Protein AF-A0A2V9V0M5-F1 (afdb_monomer_lite)

Structure (mmCIF, N/CA/C/O backbone):
data_AF-A0A2V9V0M5-F1
#
_entry.id   AF-A0A2V9V0M5-F1
#
loop_
_atom_site.group_PDB
_atom_site.id
_atom_site.type_symbol
_atom_site.label_atom_id
_atom_site.label_alt_id
_atom_site.label_comp_id
_atom_site.label_asym_id
_atom_site.label_entity_id
_atom_site.label_seq_id
_atom_site.pdbx_PDB_ins_code
_atom_site.Cartn_x
_atom_site.Cartn_y
_atom_site.Cartn_z
_atom_site.occupancy
_atom_site.B_iso_or_equiv
_atom_site.auth_seq_id
_atom_site.auth_comp_id
_atom_site.auth_asym_id
_atom_site.auth_atom_id
_atom_site.pdbx_PDB_model_num
ATOM 1 N N . MET A 1 1 ? 7.008 10.303 2.268 1.00 36.75 1 MET A N 1
ATOM 2 C CA . MET A 1 1 ? 8.378 10.073 1.773 1.00 36.75 1 MET A CA 1
ATOM 3 C C . MET A 1 1 ? 8.331 8.785 0.971 1.00 36.75 1 MET A C 1
ATOM 5 O O . MET A 1 1 ? 8.003 7.762 1.556 1.00 36.75 1 MET A O 1
ATOM 9 N N . TYR A 1 2 ? 8.472 8.845 -0.353 1.00 45.31 2 TYR A N 1
ATOM 10 C CA . TYR A 1 2 ? 8.491 7.640 -1.191 1.00 45.31 2 TYR A CA 1
ATOM 11 C C . TYR A 1 2 ? 9.950 7.183 -1.322 1.00 45.31 2 TYR A C 1
ATOM 13 O O . TYR A 1 2 ? 10.796 8.045 -1.569 1.00 45.31 2 TYR A O 1
ATOM 21 N N . PRO A 1 3 ? 10.272 5.896 -1.103 1.00 45.19 3 PRO A N 1
ATOM 22 C CA . PRO A 1 3 ? 11.644 5.418 -1.212 1.00 45.19 3 PRO A CA 1
ATOM 23 C C . PRO A 1 3 ? 12.137 5.567 -2.655 1.00 45.19 3 PRO A C 1
ATOM 25 O O . PRO A 1 3 ? 11.357 5.457 -3.603 1.00 45.19 3 PRO A O 1
ATOM 28 N N . TYR A 1 4 ? 13.427 5.873 -2.781 1.00 46.72 4 TYR A N 1
ATOM 29 C CA . TYR A 1 4 ? 14.131 6.184 -4.020 1.00 46.72 4 TYR A CA 1
ATOM 30 C C . TYR A 1 4 ? 13.736 5.241 -5.162 1.00 46.72 4 TYR A C 1
ATOM 32 O O . TYR A 1 4 ? 13.925 4.028 -5.097 1.00 46.72 4 TYR A O 1
ATOM 40 N N . GLN A 1 5 ? 13.147 5.824 -6.205 1.00 57.78 5 GLN A N 1
ATOM 41 C CA . GLN A 1 5 ? 12.823 5.136 -7.447 1.00 57.78 5 GLN A CA 1
ATOM 42 C C . GLN A 1 5 ? 14.132 4.735 -8.131 1.00 57.78 5 GLN A C 1
ATOM 44 O O . GLN A 1 5 ? 15.097 5.499 -8.105 1.00 57.78 5 GLN A O 1
ATOM 49 N N . LEU A 1 6 ? 14.164 3.554 -8.747 1.00 54.62 6 LEU A N 1
ATOM 50 C CA . LEU A 1 6 ? 15.302 3.047 -9.517 1.00 54.62 6 LEU A CA 1
ATOM 51 C C . LEU A 1 6 ? 15.671 4.026 -10.650 1.00 54.62 6 LEU A C 1
ATOM 53 O O . LEU A 1 6 ? 15.180 3.894 -11.766 1.00 54.62 6 LEU A O 1
ATOM 57 N N . GLY A 1 7 ? 16.511 5.022 -10.364 1.00 50.09 7 GLY A N 1
ATOM 58 C CA . GLY A 1 7 ? 16.998 5.988 -11.349 1.00 50.09 7 GLY A CA 1
ATOM 59 C C . GLY A 1 7 ? 16.239 7.315 -11.471 1.00 50.09 7 GLY A C 1
ATOM 60 O O . GLY A 1 7 ? 16.655 8.146 -12.275 1.00 50.09 7 GLY A O 1
ATOM 61 N N . HIS A 1 8 ? 15.168 7.584 -10.709 1.00 50.09 8 HIS A N 1
ATOM 62 C CA . HIS A 1 8 ? 14.506 8.899 -10.799 1.00 50.09 8 HIS A CA 1
ATOM 63 C C . HIS A 1 8 ? 15.412 9.964 -10.162 1.00 50.09 8 HIS A C 1
ATOM 65 O O . HIS A 1 8 ? 15.595 9.979 -8.947 1.00 50.09 8 HIS A O 1
ATOM 71 N N . HIS A 1 9 ? 16.000 10.823 -11.001 1.00 57.50 9 HIS A N 1
ATOM 72 C CA . HIS A 1 9 ? 17.085 11.768 -10.672 1.00 57.50 9 HIS A CA 1
ATOM 73 C C . HIS A 1 9 ? 18.475 11.158 -10.425 1.00 57.50 9 HIS A C 1
ATOM 75 O O . HIS A 1 9 ? 19.350 11.858 -9.921 1.00 57.50 9 HIS A O 1
ATOM 81 N N . ASN A 1 10 ? 18.712 9.897 -10.800 1.00 71.12 10 ASN A N 1
ATOM 82 C CA . ASN A 1 10 ? 20.059 9.322 -10.797 1.00 71.12 10 ASN A CA 1
ATOM 83 C C . ASN A 1 10 ? 20.486 9.021 -12.239 1.00 71.12 10 ASN A C 1
ATOM 85 O O . ASN A 1 10 ? 20.172 7.962 -12.779 1.00 71.12 10 ASN A O 1
ATOM 89 N N . GLU A 1 11 ? 21.175 9.984 -12.853 1.00 73.94 11 GLU A N 1
ATOM 90 C CA . GLU A 1 11 ? 21.633 9.898 -14.244 1.00 73.94 11 GLU A CA 1
ATOM 91 C C . GLU A 1 11 ? 22.598 8.718 -14.451 1.00 73.94 11 GLU A C 1
ATOM 93 O O . GLU A 1 11 ? 22.479 8.003 -15.439 1.00 73.94 11 GLU A O 1
ATOM 98 N N . GLU A 1 12 ? 23.445 8.407 -13.466 1.00 73.12 12 GLU A N 1
ATOM 99 C CA . GLU A 1 12 ? 24.365 7.260 -13.498 1.00 73.12 12 GLU A CA 1
ATOM 100 C C . GLU A 1 12 ? 23.613 5.913 -13.533 1.00 73.12 12 GLU A C 1
ATOM 102 O O . GLU A 1 12 ? 23.970 4.990 -14.273 1.00 73.12 12 GLU A O 1
ATOM 107 N N . ALA A 1 13 ? 22.505 5.792 -12.794 1.00 77.31 13 ALA A N 1
ATOM 108 C CA . ALA A 1 13 ? 21.643 4.606 -12.841 1.00 77.31 13 ALA A CA 1
ATOM 109 C C . ALA A 1 13 ? 20.931 4.445 -14.200 1.00 77.31 13 ALA A C 1
ATOM 111 O O . ALA A 1 13 ? 20.653 3.322 -14.635 1.00 77.31 13 ALA A O 1
ATOM 112 N N . ILE A 1 14 ? 20.638 5.560 -14.877 1.00 82.56 14 ILE A N 1
ATOM 113 C CA . ILE A 1 14 ? 20.079 5.563 -16.233 1.00 82.56 14 ILE A CA 1
ATOM 114 C C . ILE A 1 14 ? 21.152 5.172 -17.254 1.00 82.56 14 ILE A C 1
ATOM 116 O O . ILE A 1 14 ? 20.897 4.305 -18.086 1.00 82.56 14 ILE A O 1
ATOM 120 N N . GLU A 1 15 ? 22.348 5.754 -17.180 1.00 78.69 15 GLU A N 1
ATOM 121 C CA . GLU A 1 15 ? 23.460 5.468 -18.096 1.00 78.69 15 GLU A CA 1
ATOM 122 C C . GLU A 1 15 ? 23.933 4.012 -18.005 1.00 78.69 15 GLU A C 1
ATOM 124 O O . GLU A 1 15 ? 24.165 3.365 -19.026 1.00 78.69 15 GLU A O 1
ATOM 129 N N . SER A 1 16 ? 23.991 3.459 -16.792 1.00 82.25 16 SER A N 1
ATOM 130 C CA . SER A 1 16 ? 24.365 2.058 -16.550 1.00 82.25 16 SER A CA 1
ATOM 131 C C . SER A 1 16 ? 23.279 1.043 -16.931 1.00 82.25 16 SER A C 1
ATOM 133 O O . SER A 1 16 ? 23.544 -0.160 -16.974 1.00 82.25 16 SER A O 1
ATOM 135 N N . GLY A 1 17 ? 22.047 1.487 -17.206 1.00 84.31 17 GLY A N 1
ATOM 136 C CA . GLY A 1 17 ? 20.928 0.588 -17.482 1.00 84.31 17 GLY A CA 1
ATOM 137 C C . GLY A 1 17 ? 20.493 -0.239 -16.267 1.00 84.31 17 GLY A C 1
ATOM 138 O O . GLY A 1 17 ? 19.973 -1.345 -16.442 1.00 84.31 17 GLY A O 1
ATOM 139 N N . ALA A 1 18 ? 20.673 0.286 -15.047 1.00 88.75 18 ALA A N 1
ATOM 140 C CA . ALA A 1 18 ? 20.406 -0.407 -13.781 1.00 88.75 18 ALA A CA 1
ATOM 141 C C . ALA A 1 18 ? 18.997 -1.019 -13.699 1.00 88.75 18 ALA A C 1
ATOM 143 O O . ALA A 1 18 ? 18.808 -2.073 -13.092 1.00 88.75 18 ALA A O 1
ATOM 144 N N . PHE A 1 19 ? 18.014 -0.417 -14.374 1.00 91.31 19 PHE A N 1
ATOM 145 C CA . PHE A 1 19 ? 16.670 -0.979 -14.518 1.00 91.31 19 PHE A CA 1
ATOM 146 C C . PHE A 1 19 ? 16.687 -2.466 -14.921 1.00 91.31 19 PHE A C 1
ATOM 148 O O . PHE A 1 19 ? 16.001 -3.286 -14.310 1.00 91.31 19 PHE A O 1
ATOM 155 N N . TRP A 1 20 ? 17.504 -2.837 -15.914 1.00 92.50 20 TRP A N 1
ATOM 156 C CA . TRP A 1 20 ? 17.571 -4.210 -16.418 1.00 92.50 20 TRP A CA 1
ATOM 157 C C . TRP A 1 20 ? 18.240 -5.177 -15.445 1.00 92.50 20 TRP A C 1
ATOM 159 O O . TRP A 1 20 ? 17.917 -6.364 -15.459 1.00 92.50 20 TRP A O 1
ATOM 169 N N . PHE A 1 21 ? 19.136 -4.691 -14.585 1.00 90.69 21 PHE A N 1
ATOM 170 C CA . PHE A 1 21 ? 19.701 -5.492 -13.502 1.00 90.69 21 PHE A CA 1
ATOM 171 C C . PHE A 1 21 ? 18.604 -5.906 -12.512 1.00 90.69 21 PHE A C 1
ATOM 173 O O . PHE A 1 21 ? 18.395 -7.098 -12.294 1.00 90.69 21 PHE A O 1
ATOM 180 N N . TYR A 1 22 ? 17.818 -4.950 -12.007 1.00 90.25 22 TYR A N 1
ATOM 181 C CA . TYR A 1 22 ? 16.704 -5.250 -11.099 1.00 90.25 22 TYR A CA 1
ATOM 182 C C . TYR A 1 22 ? 15.601 -6.066 -11.772 1.00 90.25 22 TYR A C 1
ATOM 184 O O . TYR A 1 22 ? 15.045 -6.978 -11.161 1.00 90.25 22 TYR A O 1
ATOM 192 N N . ARG A 1 23 ? 15.315 -5.806 -13.052 1.00 92.88 23 ARG A N 1
ATOM 193 C CA . ARG A 1 23 ? 14.353 -6.605 -13.815 1.00 92.88 23 ARG A CA 1
ATOM 194 C C . ARG A 1 23 ? 14.752 -8.082 -13.871 1.00 92.88 23 ARG A C 1
ATOM 196 O O . ARG A 1 23 ? 13.903 -8.939 -13.648 1.00 92.88 23 ARG A O 1
ATOM 203 N N . LYS A 1 24 ? 16.036 -8.388 -14.092 1.00 91.69 24 LYS A N 1
ATOM 204 C CA . LYS A 1 24 ? 16.559 -9.769 -14.070 1.00 91.69 24 LYS A CA 1
ATOM 205 C C . LYS A 1 24 ? 16.459 -10.429 -12.695 1.00 91.69 24 LYS A C 1
ATOM 207 O O . LYS A 1 24 ? 16.294 -11.640 -12.631 1.00 91.69 24 LYS A O 1
ATOM 212 N N . LEU A 1 25 ? 16.520 -9.646 -11.617 1.00 90.75 25 LEU A N 1
ATOM 213 C CA . LEU A 1 25 ? 16.282 -10.130 -10.254 1.00 90.75 25 LEU A CA 1
ATOM 214 C C . LEU A 1 25 ? 14.797 -10.389 -9.956 1.00 90.75 25 LEU A C 1
ATOM 216 O O . LEU A 1 25 ? 14.489 -10.859 -8.872 1.00 90.75 25 LEU A O 1
ATOM 220 N N . GLY A 1 26 ? 13.880 -10.097 -10.887 1.00 90.69 26 GLY A N 1
ATOM 221 C CA . GLY A 1 26 ? 12.444 -10.347 -10.736 1.00 90.69 26 GLY A CA 1
ATOM 222 C C . GLY A 1 26 ? 11.613 -9.110 -10.396 1.00 90.69 26 GLY A C 1
ATOM 223 O O . GLY A 1 26 ? 10.403 -9.225 -10.213 1.00 90.69 26 GLY A O 1
ATOM 224 N N . PHE A 1 27 ? 12.213 -7.915 -10.343 1.00 91.94 27 PHE A N 1
ATOM 225 C CA . PHE A 1 27 ? 11.438 -6.692 -10.142 1.00 91.94 27 PHE A CA 1
ATOM 226 C C . PHE A 1 27 ? 10.544 -6.401 -11.356 1.00 91.94 27 PHE A C 1
ATOM 228 O O . PHE A 1 27 ? 10.918 -6.631 -12.513 1.00 91.94 27 PHE A O 1
ATOM 235 N N . ARG A 1 28 ? 9.359 -5.838 -11.111 1.00 91.88 28 ARG A N 1
ATOM 236 C CA . ARG A 1 28 ? 8.419 -5.428 -12.165 1.00 91.88 28 ARG A CA 1
ATOM 237 C C . ARG A 1 28 ? 7.815 -4.048 -11.896 1.00 91.88 28 ARG A C 1
ATOM 239 O O . ARG A 1 28 ? 7.564 -3.717 -10.739 1.00 91.88 28 ARG A O 1
ATOM 246 N N . PRO A 1 29 ? 7.522 -3.240 -12.927 1.00 91.38 29 PRO A N 1
ATOM 247 C CA . PRO A 1 29 ? 6.698 -2.050 -12.747 1.00 91.38 29 PRO A CA 1
ATOM 248 C C . PRO A 1 29 ? 5.263 -2.430 -12.352 1.00 91.38 29 PRO A C 1
ATOM 250 O O . PRO A 1 29 ? 4.693 -3.350 -12.937 1.00 91.38 29 PRO A O 1
ATOM 253 N N . GLY A 1 30 ? 4.651 -1.688 -11.424 1.00 88.50 30 GLY A N 1
ATOM 254 C CA . GLY A 1 30 ? 3.215 -1.849 -11.114 1.00 88.50 30 GLY A CA 1
ATOM 255 C C . GLY A 1 30 ? 2.285 -1.111 -12.087 1.00 88.50 30 GLY A C 1
ATOM 256 O O . GLY A 1 30 ? 1.098 -1.403 -12.188 1.00 88.50 30 GLY A O 1
ATOM 257 N N . ARG A 1 31 ? 2.814 -0.140 -12.842 1.00 89.94 31 ARG A N 1
ATOM 258 C CA . ARG A 1 31 ? 2.048 0.634 -13.831 1.00 89.94 31 ARG A CA 1
ATOM 259 C C . ARG A 1 31 ? 1.872 -0.156 -15.141 1.00 89.94 31 ARG A C 1
ATOM 261 O O . ARG A 1 31 ? 2.883 -0.485 -15.765 1.00 89.94 31 ARG A O 1
ATOM 268 N N . PRO A 1 32 ? 0.636 -0.369 -15.647 1.00 90.44 32 PRO A N 1
ATOM 269 C CA . PRO A 1 32 ? 0.403 -1.155 -16.867 1.00 90.44 32 PRO A CA 1
ATOM 270 C C . PRO A 1 32 ? 1.018 -0.570 -18.146 1.00 90.44 32 PRO A C 1
ATOM 272 O O . PRO A 1 32 ? 1.290 -1.289 -19.106 1.00 90.44 32 PRO A O 1
ATOM 275 N N . ASP A 1 33 ? 1.197 0.750 -18.225 1.00 93.12 33 ASP A N 1
ATOM 276 C CA . ASP A 1 33 ? 1.861 1.386 -19.364 1.00 93.12 33 ASP A CA 1
ATOM 277 C C . ASP A 1 33 ? 3.379 1.165 -19.354 1.00 93.12 33 ASP A C 1
ATOM 279 O O . ASP A 1 33 ? 3.965 0.973 -20.419 1.00 93.12 33 ASP A O 1
ATOM 283 N N . LEU A 1 34 ? 3.992 1.127 -18.167 1.00 93.62 34 LEU A N 1
ATOM 284 C CA . LEU A 1 34 ? 5.409 0.811 -18.005 1.00 93.62 34 LEU A CA 1
ATOM 285 C C . LEU A 1 34 ? 5.672 -0.682 -18.194 1.00 93.62 34 LEU A C 1
ATOM 287 O O . LEU A 1 34 ? 6.636 -1.033 -18.862 1.00 93.62 34 LEU A O 1
ATOM 291 N N . LEU A 1 35 ? 4.793 -1.558 -17.700 1.00 93.25 35 LEU A N 1
ATOM 292 C CA . LEU A 1 35 ? 4.916 -3.003 -17.910 1.00 93.25 35 LEU A CA 1
ATOM 293 C C . LEU A 1 35 ? 4.921 -3.358 -19.406 1.00 93.25 35 LEU A C 1
ATOM 295 O O . LEU A 1 35 ? 5.841 -4.016 -19.880 1.00 93.25 35 LEU A O 1
ATOM 299 N N . ARG A 1 36 ? 3.983 -2.800 -20.185 1.00 95.56 36 ARG A N 1
ATOM 300 C CA . ARG A 1 36 ? 3.967 -2.957 -21.653 1.00 95.56 36 ARG A CA 1
ATOM 301 C C . ARG A 1 36 ? 5.224 -2.415 -22.334 1.00 95.56 36 ARG A C 1
ATOM 303 O O . ARG A 1 36 ? 5.603 -2.888 -23.403 1.00 95.56 36 ARG A O 1
ATOM 310 N N . LEU A 1 37 ? 5.844 -1.377 -21.770 1.00 96.12 37 LEU A N 1
ATOM 311 C CA . LEU A 1 37 ? 7.099 -0.833 -22.286 1.00 96.12 37 LEU A CA 1
ATOM 312 C C . LEU A 1 37 ? 8.268 -1.789 -22.019 1.00 96.12 37 LEU A C 1
ATOM 314 O O . LEU A 1 37 ? 9.074 -1.999 -22.922 1.00 96.12 37 LEU A O 1
ATOM 318 N N . VAL A 1 38 ? 8.318 -2.402 -20.831 1.00 95.69 38 VAL A N 1
ATOM 319 C CA . VAL A 1 38 ? 9.298 -3.444 -20.483 1.00 95.69 38 VAL A CA 1
ATOM 320 C C . VAL A 1 38 ? 9.188 -4.626 -21.434 1.00 95.69 38 VAL A C 1
ATOM 322 O O . VAL A 1 38 ? 10.180 -4.973 -22.061 1.00 95.69 38 VAL A O 1
ATOM 325 N N . GLU A 1 39 ? 7.990 -5.183 -21.617 1.00 96.06 39 GLU A N 1
ATOM 326 C CA . GLU A 1 39 ? 7.767 -6.353 -22.481 1.00 96.06 39 GLU A CA 1
ATOM 327 C C . GLU A 1 39 ? 8.233 -6.105 -23.925 1.00 96.06 39 GLU A C 1
ATOM 329 O O . GLU A 1 39 ? 8.842 -6.965 -24.561 1.00 96.06 39 GLU A O 1
ATOM 334 N N . ARG A 1 40 ? 7.995 -4.897 -24.455 1.00 96.50 40 ARG A N 1
ATOM 335 C CA . ARG A 1 40 ? 8.468 -4.510 -25.794 1.00 96.50 40 ARG A CA 1
ATOM 336 C C . ARG A 1 40 ? 9.986 -4.424 -25.874 1.00 96.50 40 ARG A C 1
ATOM 338 O O . ARG A 1 40 ? 10.555 -4.812 -26.892 1.00 96.50 40 ARG A O 1
ATOM 345 N N . GLU A 1 41 ? 10.638 -3.884 -24.850 1.00 96.88 41 GLU A N 1
ATOM 346 C CA . GLU A 1 41 ? 12.097 -3.837 -24.814 1.00 96.88 41 GLU A CA 1
ATOM 347 C C . GLU A 1 41 ? 12.700 -5.233 -24.623 1.00 96.88 41 GLU A C 1
ATOM 349 O O . GLU A 1 41 ? 13.666 -5.554 -25.307 1.00 96.88 41 GLU A O 1
ATOM 354 N N . GLU A 1 42 ? 12.098 -6.100 -23.804 1.00 96.38 42 GLU A N 1
ATOM 355 C CA . GLU A 1 42 ? 12.508 -7.504 -23.653 1.00 96.38 42 GLU A CA 1
ATOM 356 C C . GLU A 1 42 ? 12.461 -8.239 -24.999 1.00 96.38 42 GLU A C 1
ATOM 358 O O . GLU A 1 42 ? 13.416 -8.922 -25.364 1.00 96.38 42 GLU A O 1
ATOM 363 N N . GLN A 1 43 ? 11.410 -8.025 -25.798 1.00 96.94 43 GLN A N 1
ATOM 364 C CA . GLN A 1 43 ? 11.327 -8.573 -27.157 1.00 96.94 43 GLN A CA 1
ATOM 365 C C . GLN A 1 43 ? 12.438 -8.054 -28.080 1.00 96.94 43 GLN A C 1
ATOM 367 O O . GLN A 1 43 ? 12.928 -8.805 -28.922 1.00 96.94 43 GLN A O 1
ATOM 372 N N . ARG A 1 44 ? 12.847 -6.785 -27.952 1.00 96.44 44 ARG A N 1
ATOM 373 C CA . ARG A 1 44 ? 13.960 -6.225 -28.741 1.00 96.44 44 ARG A CA 1
ATOM 374 C C . ARG A 1 44 ? 15.296 -6.822 -28.319 1.00 96.44 44 ARG A C 1
ATOM 376 O O . ARG A 1 44 ? 16.054 -7.236 -29.187 1.00 96.44 44 ARG A O 1
ATOM 383 N N . ILE A 1 45 ? 15.539 -6.930 -27.014 1.00 94.44 45 ILE A N 1
ATOM 384 C CA . ILE A 1 45 ? 16.749 -7.542 -26.446 1.00 94.44 45 ILE A CA 1
ATOM 385 C C . ILE A 1 45 ? 16.854 -9.019 -26.853 1.00 94.44 45 ILE A C 1
ATOM 387 O O . ILE A 1 45 ? 17.934 -9.486 -27.198 1.00 94.44 45 ILE A O 1
ATOM 391 N N . ALA A 1 46 ? 15.734 -9.749 -26.855 1.00 95.00 46 ALA A N 1
ATOM 392 C CA . ALA A 1 46 ? 15.701 -11.151 -27.267 1.00 95.00 46 ALA A CA 1
ATOM 393 C C . ALA A 1 46 ? 15.991 -11.341 -28.767 1.00 95.00 46 ALA A C 1
ATOM 395 O O . ALA A 1 46 ? 16.574 -12.350 -29.154 1.00 95.00 46 ALA A O 1
ATOM 396 N N . ARG A 1 47 ? 15.585 -10.383 -29.613 1.00 96.31 47 ARG A N 1
ATOM 397 C CA . ARG A 1 47 ? 15.836 -10.411 -31.066 1.00 96.31 47 ARG A CA 1
ATOM 398 C C . ARG A 1 47 ? 17.246 -9.960 -31.436 1.00 96.31 47 ARG A C 1
ATOM 400 O O . ARG A 1 47 ? 17.809 -10.488 -32.388 1.00 96.31 47 ARG A O 1
ATOM 407 N N . ASP A 1 48 ? 17.794 -8.991 -30.711 1.00 95.62 48 ASP A N 1
ATOM 408 C CA . ASP A 1 48 ? 19.136 -8.457 -30.925 1.00 95.62 48 ASP A CA 1
ATOM 409 C C . ASP A 1 48 ? 19.879 -8.306 -29.584 1.00 95.62 48 ASP A C 1
ATOM 411 O O . ASP A 1 48 ? 19.658 -7.333 -28.857 1.00 95.62 48 ASP A O 1
ATOM 415 N N . PRO A 1 49 ? 20.822 -9.214 -29.265 1.00 90.50 49 PRO A N 1
ATOM 416 C CA . PRO A 1 49 ? 21.640 -9.122 -28.054 1.00 90.50 49 PRO A CA 1
ATOM 417 C C . PRO A 1 49 ? 22.494 -7.842 -27.951 1.00 90.50 49 PRO A C 1
ATOM 419 O O . PRO A 1 49 ? 22.945 -7.475 -26.857 1.00 90.50 49 PRO A O 1
ATOM 422 N N . LYS A 1 50 ? 22.746 -7.147 -29.072 1.00 93.19 50 LYS A N 1
ATOM 423 C CA . LYS A 1 50 ? 23.470 -5.867 -29.095 1.00 93.19 50 LYS A CA 1
ATOM 424 C C . LYS A 1 50 ? 22.559 -4.670 -28.829 1.00 93.19 50 LYS A C 1
ATOM 426 O O . LYS A 1 50 ? 23.084 -3.596 -28.530 1.00 93.19 50 LYS A O 1
ATOM 431 N N . HIS A 1 51 ? 21.234 -4.841 -28.864 1.00 93.62 51 HIS A N 1
ATOM 432 C CA . HIS A 1 51 ? 20.281 -3.772 -28.574 1.00 93.62 51 HIS A CA 1
ATOM 433 C C . HIS A 1 51 ? 20.552 -3.158 -27.197 1.00 93.62 51 HIS A C 1
ATOM 435 O O . HIS A 1 51 ? 20.872 -3.841 -26.216 1.00 93.62 51 HIS A O 1
ATOM 441 N N . ARG A 1 52 ? 20.420 -1.835 -27.122 1.00 93.06 52 ARG A N 1
ATOM 442 C CA . ARG A 1 52 ? 20.490 -1.070 -25.878 1.00 93.06 52 ARG A CA 1
ATOM 443 C C . ARG A 1 52 ? 19.252 -0.200 -25.772 1.00 93.06 52 ARG A C 1
ATOM 445 O O . ARG A 1 52 ? 18.946 0.584 -26.669 1.00 93.06 52 ARG A O 1
ATOM 452 N N . THR A 1 53 ? 18.540 -0.338 -24.659 1.00 94.19 53 THR A N 1
ATOM 453 C CA . THR A 1 53 ? 17.405 0.529 -24.346 1.00 94.19 53 THR A CA 1
ATOM 454 C C . THR A 1 53 ? 17.890 1.967 -24.215 1.00 94.19 53 THR A C 1
ATOM 456 O O . THR A 1 53 ? 18.845 2.249 -23.496 1.00 94.19 53 THR A O 1
ATOM 459 N N . SER A 1 54 ? 17.235 2.889 -24.917 1.00 93.62 54 SER A N 1
ATOM 460 C CA . SER A 1 54 ? 17.636 4.295 -24.918 1.00 93.62 54 SER A CA 1
ATOM 461 C C . SER A 1 54 ? 17.443 4.948 -23.547 1.00 93.62 54 SER A C 1
ATOM 463 O O . SER A 1 54 ? 16.482 4.643 -22.837 1.00 93.62 54 SER A O 1
ATOM 465 N N . ALA A 1 55 ? 18.284 5.935 -23.217 1.00 91.50 55 ALA A N 1
ATOM 466 C CA . ALA A 1 55 ? 18.174 6.704 -21.973 1.00 91.50 55 ALA A CA 1
ATOM 467 C C . ALA A 1 55 ? 16.771 7.307 -21.777 1.00 91.50 55 ALA A C 1
ATOM 469 O O . ALA A 1 55 ? 16.216 7.265 -20.684 1.00 91.50 55 ALA A O 1
ATOM 470 N N . ARG A 1 56 ? 16.129 7.787 -22.854 1.00 92.62 56 ARG A N 1
ATOM 471 C CA . ARG A 1 56 ? 14.735 8.267 -22.816 1.00 92.62 56 ARG A CA 1
ATOM 472 C C . ARG A 1 56 ? 13.762 7.197 -22.311 1.00 92.62 56 ARG A C 1
ATOM 474 O O . ARG A 1 56 ? 12.864 7.505 -21.533 1.00 92.62 56 ARG A O 1
ATOM 481 N N . THR A 1 57 ? 13.922 5.961 -22.770 1.00 93.38 57 THR A N 1
ATOM 482 C CA . THR A 1 57 ? 13.065 4.839 -22.369 1.00 93.38 57 THR A CA 1
ATOM 483 C C . THR A 1 57 ? 13.349 4.429 -20.928 1.00 93.38 57 THR A C 1
ATOM 485 O O . THR A 1 57 ? 12.408 4.224 -20.168 1.00 93.38 57 THR A O 1
ATOM 488 N N . LEU A 1 58 ? 14.621 4.390 -20.523 1.00 92.19 58 LEU A N 1
ATOM 489 C CA . LEU A 1 58 ? 15.019 4.094 -19.144 1.00 92.19 58 LEU A CA 1
ATOM 490 C C . LEU A 1 58 ? 14.489 5.140 -18.154 1.00 92.19 58 LEU A C 1
ATOM 492 O O . LEU A 1 58 ? 13.921 4.760 -17.134 1.00 92.19 58 LEU A O 1
ATOM 496 N N . ARG A 1 59 ? 14.568 6.439 -18.482 1.00 90.44 59 ARG A N 1
ATOM 497 C CA . ARG A 1 59 ? 13.974 7.507 -17.655 1.00 90.44 59 ARG A CA 1
ATOM 498 C C . ARG A 1 59 ? 12.471 7.311 -17.489 1.00 90.4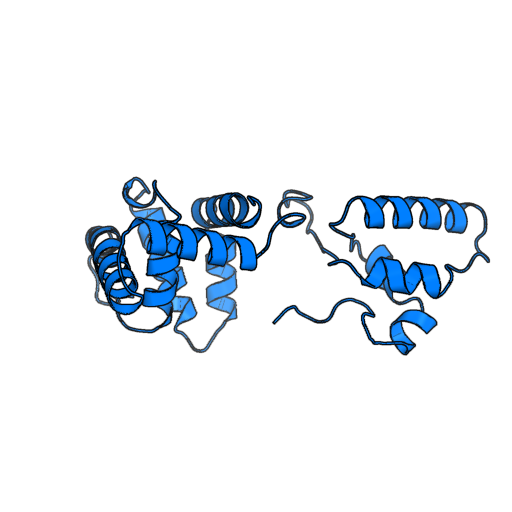4 59 ARG A C 1
ATOM 500 O O . ARG A 1 59 ? 11.971 7.407 -16.377 1.00 90.44 59 ARG A O 1
ATOM 507 N N . ARG A 1 60 ? 11.770 6.949 -18.568 1.00 91.38 60 ARG A N 1
ATOM 508 C CA . ARG A 1 60 ? 10.336 6.643 -18.507 1.00 91.38 60 ARG A CA 1
ATOM 509 C C . ARG A 1 60 ? 10.034 5.432 -17.619 1.00 91.38 60 ARG A C 1
ATOM 511 O O . ARG A 1 60 ? 9.070 5.454 -16.865 1.00 91.38 60 ARG A O 1
ATOM 518 N N . LEU A 1 61 ? 10.840 4.374 -17.695 1.00 91.00 61 LEU A N 1
ATOM 519 C CA . LEU A 1 61 ? 10.686 3.191 -16.841 1.00 91.00 61 LEU A CA 1
ATOM 520 C C . LEU A 1 61 ? 10.941 3.507 -15.357 1.00 91.00 61 LEU A C 1
ATOM 522 O O . LEU A 1 61 ? 10.275 2.932 -14.497 1.00 91.00 61 LEU A O 1
ATOM 526 N N . ALA A 1 62 ? 11.831 4.458 -15.067 1.00 88.00 62 ALA A N 1
ATOM 527 C CA . ALA A 1 62 ? 12.127 4.940 -13.719 1.00 88.00 62 ALA A CA 1
ATOM 528 C C . ALA A 1 62 ? 11.018 5.822 -13.100 1.00 88.00 62 ALA A C 1
ATOM 530 O O . ALA A 1 62 ? 11.045 6.078 -11.898 1.00 88.00 62 ALA A O 1
ATOM 531 N N . GLU A 1 63 ? 10.019 6.270 -13.875 1.00 87.00 63 GLU A N 1
ATOM 532 C CA . GLU A 1 63 ? 8.889 7.076 -13.370 1.00 87.00 63 GLU A CA 1
ATOM 533 C C . GLU A 1 63 ? 7.961 6.302 -12.420 1.00 87.00 63 GLU A C 1
ATOM 535 O O . GLU A 1 63 ? 7.210 6.904 -11.649 1.00 87.00 63 G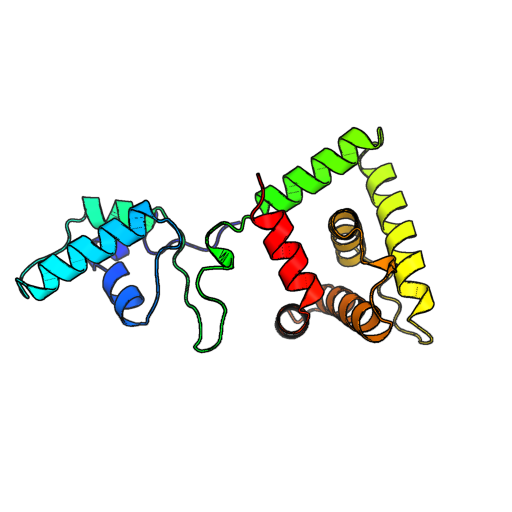LU A O 1
ATOM 540 N N . GLY A 1 64 ? 7.941 4.970 -12.503 1.00 82.81 64 GLY A N 1
ATOM 541 C CA . GLY A 1 64 ? 7.043 4.119 -11.724 1.00 82.81 64 GLY A CA 1
ATOM 542 C C . GLY A 1 64 ? 7.734 3.378 -10.586 1.00 82.81 64 GLY A C 1
ATOM 543 O O . GLY A 1 64 ? 8.943 3.171 -10.587 1.00 82.81 64 GLY A O 1
ATOM 544 N N . HIS A 1 65 ? 6.938 2.924 -9.619 1.00 83.69 65 HIS A N 1
ATOM 545 C CA . HIS A 1 65 ? 7.418 2.000 -8.597 1.00 83.69 65 HIS A CA 1
ATOM 546 C C . HIS A 1 65 ? 7.700 0.622 -9.203 1.00 83.69 65 HIS A C 1
ATOM 548 O O . HIS A 1 65 ? 6.902 0.104 -9.995 1.00 83.69 65 HIS A O 1
ATOM 554 N N . ALA A 1 66 ? 8.826 0.041 -8.794 1.00 86.81 66 ALA A N 1
ATOM 555 C CA . ALA A 1 66 ? 9.166 -1.345 -9.054 1.00 86.81 66 ALA A CA 1
ATOM 556 C C . ALA A 1 66 ? 8.838 -2.189 -7.818 1.00 86.81 66 ALA A C 1
ATOM 558 O O . ALA A 1 66 ? 9.159 -1.805 -6.694 1.00 86.81 66 ALA A O 1
ATOM 559 N N . PHE A 1 67 ? 8.210 -3.334 -8.044 1.00 88.81 67 PHE A N 1
ATOM 560 C CA . PHE A 1 67 ? 7.796 -4.279 -7.020 1.00 88.81 67 PHE A CA 1
ATOM 561 C C . PHE A 1 67 ? 8.616 -5.552 -7.153 1.00 88.81 67 PHE A C 1
ATOM 563 O O . PHE A 1 67 ? 8.846 -6.024 -8.268 1.00 88.81 67 PHE A O 1
ATOM 570 N N . TYR A 1 68 ? 9.037 -6.095 -6.017 1.00 88.38 68 TYR A N 1
ATOM 571 C CA . TYR A 1 68 ? 9.595 -7.434 -5.917 1.00 88.38 68 TYR A CA 1
ATOM 572 C C . TYR A 1 68 ? 8.629 -8.285 -5.104 1.00 88.38 68 TYR A C 1
ATOM 574 O O . TYR A 1 68 ? 8.329 -7.968 -3.953 1.00 88.38 68 TYR A O 1
ATOM 582 N N . GLU A 1 69 ? 8.106 -9.330 -5.732 1.00 85.94 69 GLU A N 1
ATOM 583 C CA . GLU A 1 69 ? 7.083 -10.199 -5.162 1.00 85.94 69 GLU A CA 1
ATOM 584 C C . GLU A 1 69 ? 7.665 -11.598 -5.003 1.00 85.94 69 GLU A C 1
ATOM 586 O O . GLU A 1 69 ? 8.091 -12.223 -5.973 1.00 85.94 69 GLU A O 1
ATOM 591 N N . LEU A 1 70 ? 7.713 -12.073 -3.758 1.00 81.81 70 LEU A N 1
ATOM 592 C CA . LEU A 1 70 ? 8.181 -13.418 -3.447 1.00 81.81 70 LEU A CA 1
ATOM 593 C C . LEU A 1 70 ? 7.192 -14.467 -3.969 1.00 81.81 70 LEU A C 1
ATOM 595 O O . LEU A 1 70 ? 5.977 -14.241 -4.009 1.00 81.81 70 LEU A O 1
ATOM 599 N N . SER A 1 71 ? 7.717 -15.639 -4.322 1.00 76.25 71 SER A N 1
ATOM 600 C CA . SER A 1 71 ? 6.914 -16.799 -4.709 1.00 76.25 71 SER A CA 1
ATOM 601 C C . SER A 1 71 ? 5.860 -17.116 -3.644 1.00 76.25 71 SER A C 1
ATOM 603 O O . SER A 1 71 ? 6.184 -17.237 -2.465 1.00 76.25 71 SER A O 1
ATOM 605 N N . GLY A 1 72 ? 4.600 -17.248 -4.064 1.00 76.25 72 GLY A N 1
ATOM 606 C CA . GLY A 1 72 ? 3.459 -17.481 -3.169 1.00 76.25 72 GLY A CA 1
ATOM 607 C C . GLY A 1 72 ? 2.743 -16.213 -2.693 1.00 76.25 72 GLY A C 1
ATOM 608 O O . GLY A 1 72 ? 1.710 -16.321 -2.040 1.00 76.25 72 GLY A O 1
ATOM 609 N N . SER A 1 73 ? 3.240 -15.020 -3.036 1.00 79.44 73 SER A N 1
ATOM 610 C CA . SER A 1 73 ? 2.508 -13.770 -2.809 1.00 79.44 73 SER A CA 1
ATOM 611 C C . SER A 1 73 ? 1.517 -13.471 -3.940 1.00 79.44 73 SER A C 1
ATOM 613 O O . SER A 1 73 ? 1.704 -13.879 -5.086 1.00 79.44 73 SER A O 1
ATOM 615 N N . GLU A 1 74 ? 0.438 -12.761 -3.612 1.00 82.31 74 GLU A N 1
ATOM 616 C CA . GLU A 1 74 ? -0.569 -12.320 -4.578 1.00 82.31 74 GLU A CA 1
ATOM 617 C C . GLU A 1 74 ? 0.018 -11.243 -5.506 1.00 82.31 74 GLU A C 1
ATOM 619 O O . GLU A 1 74 ? 0.135 -10.073 -5.129 1.00 82.31 74 GLU A O 1
ATOM 624 N N . THR A 1 75 ? 0.397 -11.649 -6.720 1.00 84.94 75 THR A N 1
ATOM 625 C CA . THR A 1 75 ? 0.963 -10.758 -7.739 1.00 84.94 75 THR A CA 1
ATOM 626 C C . THR A 1 75 ? 0.003 -9.619 -8.064 1.00 84.94 75 THR A C 1
ATOM 628 O O . THR A 1 75 ? -1.145 -9.842 -8.445 1.00 84.94 75 THR A O 1
ATOM 631 N N . GLY A 1 76 ? 0.483 -8.383 -7.971 1.00 87.69 76 GLY A N 1
ATOM 632 C CA . GLY A 1 76 ? -0.271 -7.198 -8.383 1.00 87.69 76 GLY A CA 1
ATOM 633 C C . GLY A 1 76 ? -1.099 -6.556 -7.277 1.00 87.69 76 GLY A C 1
ATOM 634 O O . GLY A 1 76 ? -1.636 -5.468 -7.490 1.00 87.69 76 GLY A O 1
ATOM 635 N N . ALA A 1 77 ? -1.170 -7.165 -6.086 1.00 87.50 77 ALA A N 1
ATOM 636 C CA . ALA A 1 77 ? -1.982 -6.664 -4.976 1.00 87.50 77 ALA A CA 1
ATOM 637 C C . ALA A 1 77 ? -1.665 -5.196 -4.627 1.00 87.50 77 ALA A C 1
ATOM 639 O O . ALA A 1 77 ? -2.562 -4.405 -4.341 1.00 87.50 77 ALA A O 1
ATOM 640 N N . TRP A 1 78 ? -0.389 -4.809 -4.715 1.00 88.25 78 TRP A N 1
ATOM 641 C CA . TRP A 1 78 ? 0.093 -3.475 -4.346 1.00 88.25 78 TRP A CA 1
ATOM 642 C C . TRP A 1 78 ? 0.208 -2.489 -5.518 1.00 88.25 78 TRP A C 1
ATOM 644 O O . TRP A 1 78 ? 0.531 -1.324 -5.291 1.00 88.25 78 TRP A O 1
ATOM 654 N N . ASP A 1 79 ? -0.106 -2.894 -6.752 1.00 89.81 79 ASP A N 1
ATOM 655 C CA . ASP A 1 79 ? 0.134 -2.082 -7.961 1.00 89.81 79 ASP A CA 1
ATOM 656 C C . ASP A 1 79 ? -0.611 -0.747 -7.956 1.00 89.81 79 ASP A C 1
ATOM 658 O O . ASP A 1 79 ? -0.147 0.251 -8.510 1.00 89.81 79 ASP A O 1
ATOM 662 N N . ARG A 1 80 ? -1.791 -0.739 -7.332 1.00 88.00 80 ARG A N 1
ATOM 663 C CA . ARG A 1 80 ? -2.673 0.430 -7.223 1.00 88.00 80 ARG A CA 1
ATOM 664 C C . ARG A 1 80 ? -2.684 1.036 -5.826 1.00 88.00 80 ARG A C 1
ATOM 666 O O . ARG A 1 80 ? -3.390 2.019 -5.600 1.00 88.00 80 ARG A O 1
ATOM 673 N N . PHE A 1 81 ? -1.931 0.461 -4.894 1.00 89.88 81 PHE A N 1
ATOM 674 C CA . PHE A 1 81 ? -1.932 0.911 -3.517 1.00 89.88 81 PHE A CA 1
ATOM 675 C C . PHE A 1 81 ? -1.227 2.262 -3.387 1.00 89.88 81 PHE A 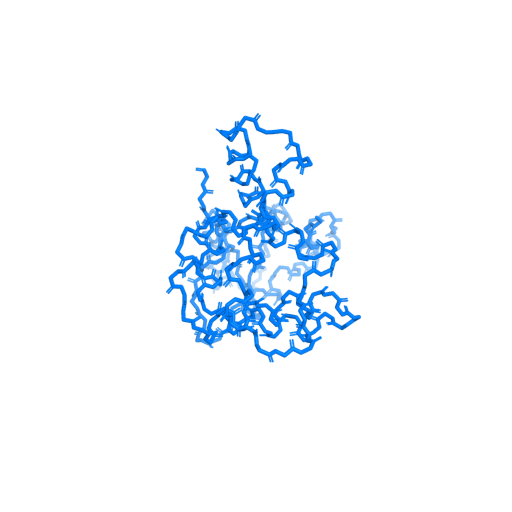C 1
ATOM 677 O O . PHE A 1 81 ? -0.113 2.465 -3.870 1.00 89.88 81 PHE A O 1
ATOM 684 N N . SER A 1 82 ? -1.852 3.186 -2.661 1.00 89.00 82 SER A N 1
ATOM 685 C CA . SER A 1 82 ? -1.221 4.436 -2.255 1.00 89.00 82 SER A CA 1
ATOM 686 C C . SER A 1 82 ? -1.589 4.794 -0.822 1.00 89.00 82 SER A C 1
ATOM 688 O O . SER A 1 82 ? -2.764 4.890 -0.462 1.00 89.00 82 SER A O 1
ATOM 690 N N . THR A 1 83 ? -0.579 5.107 -0.007 1.00 89.69 83 THR A N 1
ATOM 691 C CA . THR A 1 83 ? -0.779 5.649 1.349 1.00 89.69 83 THR A CA 1
ATOM 692 C C . THR A 1 83 ? -1.565 6.963 1.329 1.00 89.69 83 THR A C 1
ATOM 694 O O . THR A 1 83 ? -2.325 7.249 2.256 1.00 89.69 83 THR A O 1
ATOM 697 N N . ARG A 1 84 ? -1.461 7.736 0.238 1.00 90.88 84 ARG A N 1
ATOM 698 C CA . ARG A 1 84 ? -2.251 8.952 0.014 1.00 90.88 84 ARG A CA 1
ATOM 699 C C . ARG A 1 84 ? -3.749 8.660 -0.011 1.00 90.88 84 ARG A C 1
ATOM 701 O O . ARG A 1 84 ? -4.516 9.441 0.548 1.00 90.88 84 ARG A O 1
ATOM 708 N N . ASN A 1 85 ? -4.164 7.552 -0.625 1.00 93.88 85 ASN A N 1
ATOM 709 C CA . ASN A 1 85 ? -5.577 7.186 -0.714 1.00 93.88 85 ASN A CA 1
ATOM 710 C C . ASN A 1 85 ? -6.152 6.911 0.680 1.00 93.88 85 ASN A C 1
ATOM 712 O O . ASN A 1 85 ? -7.218 7.431 1.005 1.00 93.88 85 ASN A O 1
ATOM 716 N N . LEU A 1 86 ? -5.403 6.222 1.552 1.00 93.06 86 LEU A N 1
ATOM 717 C CA . LEU A 1 86 ? -5.795 6.034 2.955 1.00 93.06 86 LEU A CA 1
ATOM 718 C C . LEU A 1 86 ? -6.008 7.379 3.666 1.00 93.06 86 LEU A C 1
ATOM 720 O O . LEU A 1 86 ? -7.063 7.599 4.262 1.00 93.06 86 LEU A O 1
ATOM 724 N N . GLY A 1 87 ? -5.048 8.302 3.552 1.00 92.88 87 GLY A N 1
ATOM 725 C CA . GLY A 1 87 ? -5.151 9.638 4.149 1.00 92.88 87 GLY A CA 1
ATOM 726 C C . GLY A 1 87 ? -6.356 10.434 3.634 1.00 92.88 87 GLY A C 1
ATOM 727 O O . GLY A 1 87 ? -7.099 11.019 4.422 1.00 92.88 87 GLY A O 1
ATOM 728 N N . LEU A 1 88 ? -6.613 10.402 2.321 1.00 94.38 88 LEU A N 1
ATOM 729 C CA . LEU A 1 88 ? -7.790 11.037 1.719 1.00 94.38 88 LEU A CA 1
ATOM 730 C C . LEU A 1 88 ? -9.098 10.439 2.244 1.00 94.38 88 LEU A C 1
ATOM 732 O O . LEU A 1 88 ? -10.031 11.184 2.544 1.00 94.38 88 LEU A O 1
ATOM 736 N N . GLN A 1 89 ? -9.180 9.116 2.386 1.00 94.44 89 GLN A N 1
ATOM 737 C CA . GLN A 1 89 ? -10.374 8.464 2.918 1.00 94.44 89 GLN A CA 1
ATOM 738 C C . GLN A 1 89 ? -10.620 8.797 4.395 1.00 94.44 89 GLN A C 1
ATOM 740 O O . GLN A 1 89 ? -11.769 9.044 4.778 1.00 94.44 89 GLN A O 1
ATOM 745 N N . VAL A 1 90 ? -9.565 8.858 5.215 1.00 95.06 90 VAL A N 1
ATOM 746 C CA . VAL A 1 90 ? -9.667 9.307 6.615 1.00 95.06 90 VAL A CA 1
ATOM 747 C C . VAL A 1 90 ? -10.150 10.756 6.668 1.00 95.06 90 VAL A C 1
ATOM 749 O O . VAL A 1 90 ? -11.115 11.047 7.375 1.00 95.06 90 VAL A O 1
ATOM 752 N N . ASN A 1 91 ? -9.576 11.644 5.853 1.00 94.19 91 ASN A N 1
ATOM 753 C CA . ASN A 1 91 ? -9.996 13.046 5.775 1.00 94.19 91 ASN A CA 1
ATOM 754 C C . ASN A 1 91 ? -11.460 13.194 5.335 1.00 94.19 91 ASN A C 1
ATOM 756 O O . ASN A 1 91 ? -12.208 13.966 5.934 1.00 94.19 91 ASN A O 1
ATOM 760 N N . ARG A 1 92 ? -11.916 12.412 4.346 1.00 94.88 92 ARG A N 1
ATOM 761 C CA . ARG A 1 92 ? -13.332 12.375 3.935 1.00 94.88 92 ARG A CA 1
ATOM 762 C C . ARG A 1 92 ? -14.241 11.928 5.089 1.00 94.88 92 ARG A C 1
ATOM 764 O O . ARG A 1 92 ? -15.315 12.501 5.269 1.00 94.88 92 ARG A O 1
ATOM 771 N N . ARG A 1 93 ? -13.835 10.930 5.887 1.00 94.44 93 ARG A N 1
ATOM 772 C CA . ARG A 1 93 ? -14.583 10.505 7.088 1.00 94.44 93 ARG A CA 1
ATOM 773 C C . ARG A 1 93 ? -14.611 11.589 8.168 1.00 94.44 93 ARG A C 1
ATOM 775 O O . ARG A 1 93 ? -15.666 11.791 8.767 1.00 94.44 93 ARG A O 1
ATOM 782 N N . MET A 1 94 ? -13.500 12.290 8.390 1.00 95.62 94 MET A N 1
ATOM 783 C CA . MET A 1 94 ? -13.433 13.415 9.327 1.00 95.62 94 MET A CA 1
ATOM 784 C C . MET A 1 94 ? -14.392 14.532 8.911 1.00 95.62 94 MET A C 1
ATOM 786 O O . MET A 1 94 ? -15.257 14.902 9.705 1.00 95.62 94 MET A O 1
ATOM 790 N N . ALA A 1 95 ? -14.322 14.974 7.652 1.00 95.12 95 ALA A N 1
ATOM 791 C CA . ALA A 1 95 ? -15.184 16.024 7.109 1.00 95.12 95 ALA A CA 1
ATOM 792 C C . ALA A 1 95 ? -16.678 15.681 7.247 1.00 95.12 95 ALA A C 1
ATOM 794 O O . ALA A 1 95 ? -17.458 16.485 7.749 1.00 95.12 95 ALA A O 1
ATOM 795 N N . ARG A 1 96 ? -17.077 14.444 6.910 1.00 95.12 96 ARG A N 1
ATOM 796 C CA . ARG A 1 96 ? -18.465 13.964 7.083 1.00 95.12 96 ARG A CA 1
ATOM 797 C C . ARG A 1 96 ? -18.926 13.925 8.538 1.00 95.12 96 ARG A C 1
ATOM 799 O O . ARG A 1 96 ? -20.122 13.926 8.799 1.00 95.12 96 ARG A O 1
ATOM 806 N N . SER A 1 97 ? -17.998 13.834 9.486 1.00 94.19 97 SER A N 1
ATOM 807 C CA . SER A 1 97 ? -18.328 13.772 10.908 1.00 94.19 97 SER A CA 1
ATOM 808 C C . SER A 1 97 ? -18.599 15.142 11.538 1.00 94.19 97 SER A C 1
ATOM 810 O O . SER A 1 97 ? -19.012 15.167 12.703 1.00 94.19 97 SER A O 1
ATOM 812 N N . GLY A 1 98 ? -18.331 16.232 10.802 1.00 94.00 98 GLY A N 1
ATOM 813 C CA . GLY A 1 98 ? -18.476 17.621 11.250 1.00 94.00 98 GLY A CA 1
ATOM 814 C C . GLY A 1 98 ? -17.496 18.044 12.348 1.00 94.00 98 GLY A C 1
ATOM 815 O O . GLY A 1 98 ? -17.721 19.063 12.985 1.00 94.00 98 GLY A O 1
ATOM 816 N N . LYS A 1 99 ? -16.454 17.247 12.610 1.00 93.56 99 LYS A N 1
ATOM 817 C CA . LYS A 1 99 ? -15.509 17.454 13.717 1.00 93.56 99 LYS A CA 1
ATOM 818 C C . LYS A 1 99 ? -14.223 18.095 13.242 1.00 93.56 99 LYS A C 1
ATOM 820 O O . LYS A 1 99 ? -13.767 17.814 12.130 1.00 93.56 99 LYS A O 1
ATOM 825 N N . ASN A 1 100 ? -13.606 18.867 14.128 1.00 95.12 100 ASN A N 1
ATOM 826 C CA . ASN A 1 100 ? -12.214 19.265 13.952 1.00 95.12 100 ASN A CA 1
ATOM 827 C C . ASN A 1 100 ? -11.263 18.070 14.186 1.00 95.12 100 ASN A C 1
ATOM 829 O O . ASN A 1 100 ? -11.683 16.970 14.567 1.00 95.12 100 ASN A O 1
ATOM 833 N N . LEU A 1 101 ? -9.971 18.285 13.927 1.00 93.00 101 LEU A N 1
ATOM 834 C CA . LEU A 1 101 ? -8.954 17.237 14.013 1.00 93.00 101 LEU A CA 1
ATOM 835 C C . LEU A 1 101 ? -8.878 16.607 15.411 1.00 93.00 101 LEU A C 1
ATOM 837 O O . LEU A 1 101 ? -8.880 15.380 15.523 1.00 93.00 101 LEU A O 1
ATOM 841 N N . ASP A 1 102 ? -8.853 17.422 16.464 1.00 94.38 102 ASP A N 1
ATOM 842 C CA . ASP A 1 102 ? -8.683 16.944 17.838 1.00 94.38 102 ASP A CA 1
ATOM 843 C C . ASP A 1 102 ? -9.896 16.142 18.311 1.00 94.38 102 ASP A C 1
ATOM 845 O O . ASP A 1 102 ? -9.759 15.045 18.856 1.00 94.38 102 ASP A O 1
ATOM 849 N N . GLU A 1 103 ? -11.104 16.622 18.021 1.00 95.88 103 GLU A N 1
ATOM 850 C CA . GLU A 1 103 ? -12.349 15.907 18.302 1.00 95.88 103 GLU A CA 1
ATOM 851 C C . GLU A 1 103 ? -12.424 14.569 17.562 1.00 95.88 103 GLU A C 1
ATOM 853 O O . GLU A 1 103 ? -12.798 13.541 18.143 1.00 95.88 103 GLU A O 1
ATOM 858 N N . PHE A 1 104 ? -12.074 14.561 16.272 1.00 96.06 104 PHE A N 1
ATOM 859 C CA . PHE A 1 104 ? -12.085 13.349 15.461 1.00 96.06 104 PHE A CA 1
ATOM 860 C C . PHE A 1 104 ? -11.064 12.333 15.974 1.00 96.06 104 PHE A C 1
ATOM 862 O O . PHE A 1 104 ? -11.390 11.150 16.131 1.00 96.06 104 PHE A O 1
ATOM 869 N N . LYS A 1 105 ? -9.856 12.796 16.301 1.00 94.38 105 LYS A N 1
ATOM 870 C CA . LYS A 1 105 ? -8.773 11.989 16.863 1.00 94.38 105 LYS A CA 1
ATOM 871 C C . LYS A 1 105 ? -9.155 11.402 18.222 1.00 94.38 105 LYS A C 1
ATOM 873 O O . LYS A 1 105 ? -9.042 10.188 18.410 1.00 94.38 105 LYS A O 1
ATOM 878 N N . ASN A 1 106 ? -9.694 12.212 19.133 1.00 93.94 106 ASN A N 1
ATOM 879 C CA . ASN A 1 106 ? -10.128 11.775 20.463 1.00 93.94 106 ASN A CA 1
ATOM 880 C C . ASN A 1 106 ? -11.266 10.751 20.380 1.00 93.94 106 ASN A C 1
ATOM 882 O O . ASN A 1 106 ? -11.205 9.690 21.008 1.00 93.94 106 ASN A O 1
ATOM 886 N N . ARG A 1 107 ? -12.282 11.006 19.546 1.00 95.00 107 ARG A N 1
ATOM 887 C CA . ARG A 1 107 ? -13.398 10.069 19.343 1.00 95.00 107 ARG A CA 1
ATOM 888 C C . ARG A 1 107 ? -12.940 8.751 18.725 1.00 95.00 107 ARG A C 1
ATOM 890 O O . ARG A 1 107 ? -13.408 7.691 19.144 1.00 95.00 107 ARG A O 1
ATOM 897 N N . SER A 1 108 ? -12.044 8.809 17.743 1.00 95.12 108 SER A N 1
ATOM 898 C CA . SER A 1 108 ? -11.488 7.615 17.100 1.00 95.12 108 SER A CA 1
ATOM 899 C C . SER A 1 108 ? -10.674 6.791 18.096 1.00 95.12 108 SER A C 1
ATOM 901 O O . SER A 1 108 ? -10.863 5.579 18.182 1.00 95.12 108 SER A O 1
ATOM 903 N N . THR A 1 109 ? -9.862 7.456 18.923 1.00 93.75 109 THR A N 1
ATOM 904 C CA . THR A 1 109 ? -9.057 6.840 19.991 1.00 93.75 109 THR A CA 1
ATOM 905 C C . THR A 1 109 ? -9.942 6.128 21.013 1.00 93.75 109 THR A C 1
ATOM 907 O O . THR A 1 109 ? -9.754 4.941 21.271 1.00 93.75 109 THR A O 1
ATOM 910 N N . MET A 1 110 ? -10.973 6.803 21.532 1.00 91.88 110 MET A N 1
ATOM 911 C CA . MET A 1 110 ? -11.931 6.202 22.470 1.00 91.88 110 MET A CA 1
ATOM 912 C C . MET A 1 110 ? -12.686 5.014 21.863 1.00 91.88 110 MET A C 1
ATOM 914 O O . MET A 1 110 ? -12.956 4.027 22.549 1.00 91.88 110 MET A O 1
ATOM 918 N N . ARG A 1 111 ? -13.043 5.092 20.574 1.00 93.19 111 ARG A N 1
ATOM 919 C CA . ARG A 1 111 ? -13.702 3.986 19.871 1.00 93.19 111 ARG A CA 1
ATOM 920 C C . ARG A 1 111 ? -12.777 2.780 19.747 1.00 93.19 111 ARG A C 1
ATOM 922 O O . ARG A 1 111 ? -13.222 1.681 20.066 1.00 93.19 111 ARG A O 1
ATOM 929 N N . LEU A 1 112 ? -11.540 2.980 19.290 1.00 93.12 112 LEU A N 1
ATOM 930 C CA . LEU A 1 112 ? -10.574 1.894 19.136 1.00 93.12 112 LEU A CA 1
ATOM 931 C C . LEU A 1 112 ? -10.279 1.243 20.491 1.00 93.12 112 LEU A C 1
ATOM 933 O O . LEU A 1 112 ? -10.368 0.024 20.603 1.00 93.12 112 LEU A O 1
ATOM 937 N N . LYS A 1 113 ? -10.055 2.059 21.530 1.00 91.00 113 LYS A N 1
ATOM 938 C CA . LYS A 1 113 ? -9.874 1.593 22.908 1.00 91.00 113 LYS A CA 1
ATOM 939 C C . LYS A 1 113 ? -11.011 0.666 23.342 1.00 91.00 113 LYS A C 1
ATOM 941 O O . LYS A 1 113 ? -10.759 -0.469 23.709 1.00 91.00 113 LYS A O 1
ATOM 946 N N . ARG A 1 114 ? -12.275 1.077 23.180 1.00 90.06 114 ARG A N 1
ATOM 947 C CA . ARG A 1 114 ? -13.435 0.241 23.550 1.00 90.06 114 ARG A CA 1
ATOM 948 C C . ARG A 1 114 ? -13.490 -1.101 22.807 1.00 90.06 114 ARG A C 1
ATOM 950 O O . ARG A 1 114 ? -13.997 -2.078 23.355 1.00 90.06 114 ARG A O 1
ATOM 957 N N . ILE A 1 115 ? -13.045 -1.139 21.550 1.00 90.88 115 ILE A N 1
ATOM 958 C CA . ILE A 1 115 ? -13.038 -2.371 20.750 1.00 90.88 115 ILE A CA 1
ATOM 959 C C . ILE A 1 115 ? -11.939 -3.322 21.238 1.00 90.88 115 ILE A C 1
ATOM 961 O O . ILE A 1 115 ? -12.185 -4.525 21.340 1.00 90.88 115 ILE A O 1
ATOM 965 N N . LEU A 1 116 ? -10.757 -2.787 21.550 1.00 88.06 116 LEU A N 1
ATOM 966 C CA . LEU A 1 116 ? -9.593 -3.576 21.947 1.00 88.06 116 LEU A CA 1
ATOM 967 C C . LEU A 1 116 ? -9.610 -3.966 23.431 1.00 88.06 116 LEU A C 1
ATOM 969 O O . LEU A 1 116 ? -9.261 -5.100 23.736 1.00 88.06 116 LEU A O 1
ATOM 973 N N . ASP A 1 117 ? -10.098 -3.107 24.333 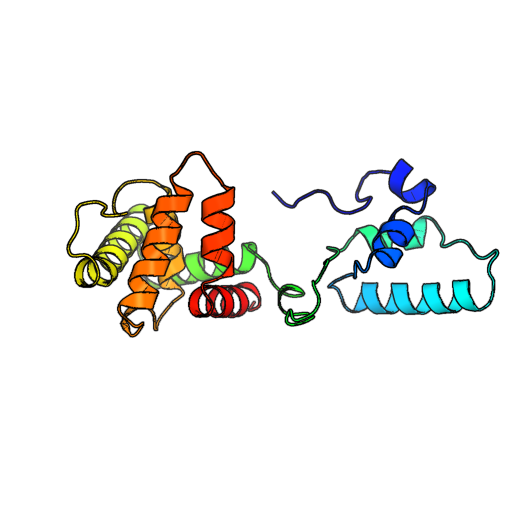1.00 79.31 117 ASP A N 1
ATOM 974 C CA . ASP A 1 117 ? -10.141 -3.348 25.789 1.00 79.31 117 ASP A CA 1
ATOM 975 C C . ASP A 1 117 ? -10.872 -4.653 26.144 1.00 79.31 117 ASP A C 1
ATOM 977 O O . ASP A 1 117 ? -10.463 -5.370 27.048 1.00 79.31 117 ASP A O 1
ATOM 981 N N . LYS A 1 118 ? -11.912 -5.029 25.387 1.00 67.56 118 LYS A N 1
ATOM 982 C CA . LYS A 1 118 ? -12.641 -6.297 25.594 1.00 67.56 118 LYS A CA 1
ATOM 983 C C . LYS A 1 118 ? -11.809 -7.552 25.305 1.00 67.56 118 LYS A C 1
ATOM 985 O O . LYS A 1 118 ? -12.233 -8.648 25.652 1.00 67.56 118 LYS A O 1
ATOM 990 N N . SER A 1 119 ? -10.678 -7.397 24.624 1.00 66.62 119 SER A N 1
ATOM 991 C CA . SER A 1 119 ? -9.813 -8.495 24.175 1.00 66.62 119 SER A CA 1
ATOM 992 C C . SER A 1 119 ? -8.534 -8.614 25.012 1.00 66.62 119 SER A C 1
ATOM 994 O O . SER A 1 119 ? -7.769 -9.552 24.806 1.00 66.62 119 SER A O 1
ATOM 996 N N . TYR A 1 120 ? -8.306 -7.690 25.956 1.00 61.25 120 TYR A N 1
ATOM 997 C CA . TYR A 1 120 ? -7.130 -7.660 26.825 1.00 61.25 120 TYR A CA 1
ATOM 998 C C . TYR A 1 120 ? -7.522 -7.856 28.289 1.00 61.25 120 TYR A C 1
ATOM 1000 O O . TYR A 1 120 ? -8.247 -7.054 28.864 1.00 61.25 120 TYR A O 1
ATOM 1008 N N . SER A 1 121 ? -6.975 -8.898 28.912 1.00 52.97 121 SER A N 1
ATOM 1009 C CA . SER A 1 121 ? -7.062 -9.156 30.355 1.00 52.97 121 SER A CA 1
ATOM 1010 C C . SER A 1 121 ? -5.715 -8.948 31.073 1.00 52.97 121 SER A C 1
ATOM 1012 O O . SER A 1 121 ? -5.497 -9.520 32.136 1.00 52.97 121 SER A O 1
ATOM 1014 N N . GLY A 1 122 ? -4.782 -8.176 30.491 1.00 51.88 122 GLY A N 1
ATOM 1015 C CA . GLY A 1 122 ? -3.392 -8.055 30.963 1.00 51.88 122 GLY A CA 1
ATOM 1016 C C . GLY A 1 122 ? -2.770 -6.650 30.870 1.00 51.88 122 GLY A C 1
ATOM 1017 O O . GLY A 1 122 ? -3.355 -5.732 30.303 1.00 51.88 122 GLY A O 1
ATOM 1018 N N . HIS A 1 123 ? -1.563 -6.511 31.438 1.00 47.97 123 HIS A N 1
ATOM 1019 C CA . HIS A 1 123 ? -0.881 -5.257 31.821 1.00 47.97 123 HIS A CA 1
ATOM 1020 C C . HIS A 1 123 ? -0.297 -4.391 30.683 1.00 47.97 123 HIS A C 1
ATOM 1022 O O . HIS A 1 123 ? 0.234 -3.317 30.952 1.00 47.97 123 HIS A O 1
ATOM 1028 N N . THR A 1 124 ? -0.383 -4.802 29.420 1.00 53.72 124 THR A N 1
ATOM 1029 C CA . THR A 1 124 ? 0.177 -4.055 28.279 1.00 53.72 124 THR A CA 1
ATOM 1030 C C . THR A 1 124 ? -0.936 -3.528 27.387 1.00 53.72 124 THR A C 1
ATOM 1032 O O . THR A 1 124 ? -1.200 -4.028 26.297 1.00 53.72 124 THR A O 1
ATOM 1035 N N . SER A 1 125 ? -1.626 -2.499 27.877 1.00 58.84 125 SER A N 1
ATOM 1036 C CA . SER A 1 125 ? -2.609 -1.782 27.073 1.00 58.84 125 SER A CA 1
ATOM 1037 C C . SER A 1 125 ? -1.880 -0.891 26.049 1.00 58.84 125 SER A C 1
ATOM 1039 O O . SER A 1 125 ? -1.131 -0.005 26.464 1.00 58.84 125 SER A O 1
ATOM 1041 N N . PRO A 1 126 ? -2.108 -1.042 24.727 1.00 62.44 126 PRO A N 1
ATOM 1042 C CA . PRO A 1 126 ? -1.482 -0.221 23.675 1.00 62.44 126 PRO A CA 1
ATOM 1043 C C . PRO A 1 126 ? -1.940 1.250 23.693 1.00 62.44 126 PRO A C 1
ATOM 1045 O O . PRO A 1 126 ? -1.645 2.010 22.778 1.00 62.44 126 PRO A O 1
ATOM 1048 N N . VAL A 1 127 ? -2.732 1.654 24.688 1.00 63.34 127 VAL A N 1
ATOM 1049 C CA . VAL A 1 127 ? -3.607 2.835 24.671 1.00 63.34 127 VAL A CA 1
ATOM 1050 C C . VAL A 1 127 ? -2.849 4.165 24.766 1.00 63.34 127 VAL A C 1
ATOM 1052 O O . VAL A 1 127 ? -3.440 5.228 24.562 1.00 63.34 127 VAL A O 1
ATOM 1055 N N . HIS A 1 128 ? -1.542 4.134 25.020 1.00 63.03 128 HIS A N 1
ATOM 1056 C CA . HIS A 1 128 ? -0.730 5.332 25.198 1.00 63.03 128 HIS A CA 1
ATOM 1057 C C . HIS A 1 128 ? 0.226 5.546 24.016 1.00 63.03 128 HIS A C 1
ATOM 1059 O O . HIS A 1 128 ? 1.012 4.671 23.675 1.00 63.03 128 HIS A O 1
ATOM 1065 N N . GLY A 1 129 ? 0.170 6.738 23.408 1.00 79.00 129 GLY A N 1
ATOM 1066 C CA . GLY A 1 129 ? 1.151 7.198 22.418 1.00 79.00 129 GLY A CA 1
ATOM 1067 C C . GLY A 1 129 ? 0.590 7.553 21.036 1.00 79.00 129 GLY A C 1
ATOM 1068 O O . GLY A 1 129 ? -0.561 7.278 20.688 1.00 79.00 129 GLY A O 1
ATOM 1069 N N . THR A 1 130 ? 1.438 8.189 20.226 1.00 86.56 130 THR A N 1
ATOM 1070 C CA . THR A 1 130 ? 1.099 8.686 18.881 1.00 86.56 130 THR A CA 1
ATOM 1071 C C . THR A 1 130 ? 0.737 7.560 17.912 1.00 86.56 130 THR A C 1
ATOM 1073 O O . THR A 1 130 ? -0.156 7.733 17.082 1.00 86.56 130 THR A O 1
ATOM 1076 N N . ALA A 1 131 ? 1.371 6.387 18.029 1.00 88.94 131 ALA A N 1
ATOM 1077 C CA . ALA A 1 131 ? 1.066 5.238 17.176 1.00 88.94 131 ALA A CA 1
ATOM 1078 C C . ALA A 1 131 ? -0.392 4.792 17.346 1.00 88.94 131 ALA A C 1
ATOM 1080 O O . ALA A 1 131 ? -1.111 4.671 16.354 1.00 88.94 131 ALA A O 1
ATOM 1081 N N . PHE A 1 132 ? -0.864 4.649 18.589 1.00 91.31 132 PHE A N 1
ATOM 1082 C CA . PHE A 1 132 ? -2.254 4.285 18.865 1.00 91.31 132 PHE A CA 1
ATOM 1083 C C . PHE A 1 132 ? -3.238 5.304 18.292 1.00 91.31 132 PHE A C 1
ATOM 1085 O O . PHE A 1 132 ? -4.232 4.925 17.680 1.00 91.31 132 PHE A O 1
ATOM 1092 N N . GLN A 1 133 ? -2.945 6.599 18.418 1.00 91.75 133 GLN A N 1
ATOM 1093 C CA . GLN A 1 133 ? -3.788 7.659 17.858 1.00 91.75 133 GLN A CA 1
ATOM 1094 C C . GLN A 1 133 ? -3.838 7.611 16.321 1.00 91.75 133 GLN A C 1
ATOM 1096 O O . GLN A 1 133 ? -4.909 7.763 15.731 1.00 91.75 133 GLN A O 1
ATOM 1101 N N . ASN A 1 134 ? -2.703 7.355 15.664 1.00 92.19 134 ASN A N 1
ATOM 1102 C CA . ASN A 1 134 ? -2.637 7.203 14.210 1.00 92.19 134 ASN A CA 1
ATOM 1103 C C . ASN A 1 134 ? -3.429 5.975 13.743 1.00 92.19 134 ASN A C 1
ATOM 1105 O O . ASN A 1 134 ? -4.255 6.075 12.831 1.00 92.19 134 ASN A O 1
ATOM 1109 N N . PHE A 1 135 ? -3.248 4.834 14.414 1.00 93.62 135 PHE A N 1
ATOM 1110 C CA . PHE A 1 135 ? -4.023 3.627 14.138 1.00 93.62 135 PHE A CA 1
ATOM 1111 C C . PHE A 1 135 ? -5.505 3.800 14.453 1.00 93.62 135 PHE A C 1
ATOM 1113 O O . PHE A 1 135 ? -6.330 3.266 13.724 1.00 93.62 135 PHE A O 1
ATOM 1120 N N . ALA A 1 136 ? -5.874 4.590 15.459 1.00 94.69 136 ALA A N 1
ATOM 1121 C CA . ALA A 1 136 ? -7.267 4.895 15.752 1.00 94.69 136 ALA A CA 1
ATOM 1122 C C . ALA A 1 136 ? -7.946 5.649 14.604 1.00 94.69 136 ALA A C 1
ATOM 1124 O O . ALA A 1 136 ? -9.082 5.331 14.249 1.00 94.69 136 ALA A O 1
ATOM 1125 N N . MET A 1 137 ? -7.250 6.604 13.981 1.00 94.88 137 MET A N 1
ATOM 1126 C CA . MET A 1 137 ? -7.759 7.287 12.789 1.00 94.88 137 MET A CA 1
ATOM 1127 C C . MET A 1 137 ? -7.885 6.329 11.598 1.00 94.88 137 MET A C 1
ATOM 1129 O O . MET A 1 137 ? -8.920 6.326 10.928 1.00 94.88 137 MET A O 1
ATOM 1133 N N . LEU A 1 138 ? -6.891 5.465 11.366 1.00 94.56 138 LEU A N 1
ATOM 1134 C CA . LEU A 1 138 ? -6.961 4.432 10.322 1.00 94.56 138 LEU A CA 1
ATOM 1135 C C . LEU A 1 138 ? -8.071 3.407 10.587 1.00 94.56 138 LEU A C 1
ATOM 1137 O O . LEU A 1 138 ? -8.770 3.015 9.660 1.00 94.56 138 LEU A O 1
ATOM 1141 N N . ALA A 1 139 ? -8.308 3.036 11.845 1.00 95.12 139 ALA A N 1
ATOM 1142 C CA . ALA A 1 139 ? -9.349 2.099 12.256 1.00 95.12 139 ALA A CA 1
ATOM 1143 C C . ALA A 1 139 ? -10.759 2.610 11.935 1.00 95.12 139 ALA A C 1
ATOM 1145 O O . ALA A 1 139 ? -11.693 1.820 11.818 1.00 95.12 139 ALA A O 1
ATOM 1146 N N . THR A 1 140 ? -10.936 3.919 11.717 1.00 94.81 140 THR A N 1
ATOM 1147 C CA . THR A 1 140 ? -12.202 4.441 11.188 1.00 94.81 140 THR A CA 1
ATOM 1148 C C . THR A 1 140 ? -12.517 3.879 9.807 1.00 94.81 140 THR A C 1
ATOM 1150 O O . THR A 1 140 ? -13.699 3.766 9.474 1.00 94.81 140 THR A O 1
ATOM 1153 N N . LEU A 1 141 ? -11.489 3.493 9.036 1.00 94.00 141 LEU A N 1
ATOM 1154 C CA . LEU A 1 141 ? -11.629 2.839 7.744 1.00 94.00 141 LEU A CA 1
ATOM 1155 C C . LEU A 1 141 ? -12.157 1.413 7.843 1.00 94.00 141 LEU A C 1
ATOM 1157 O O . LEU A 1 141 ? -12.787 0.985 6.889 1.00 94.00 141 LEU A O 1
ATOM 1161 N N . LEU A 1 142 ? -11.997 0.744 8.986 1.00 93.56 142 LEU A N 1
ATOM 1162 C CA . LEU A 1 142 ? -12.283 -0.675 9.207 1.00 93.56 142 LEU A CA 1
ATOM 1163 C C . LEU A 1 142 ? -13.685 -0.862 9.832 1.00 93.56 142 LEU A C 1
ATOM 1165 O O . LEU A 1 142 ? -13.818 -0.853 11.060 1.00 93.56 142 LEU A O 1
ATOM 1169 N N . PRO A 1 143 ? -14.775 -0.965 9.042 1.00 82.19 143 PRO A N 1
ATOM 1170 C CA . PRO A 1 143 ? -16.133 -1.015 9.591 1.00 82.19 143 PRO A CA 1
ATOM 1171 C C . PRO A 1 143 ? -16.407 -2.289 10.403 1.00 82.19 143 PRO A C 1
ATOM 1173 O O . PRO A 1 143 ? -17.172 -2.252 11.364 1.00 82.19 143 PRO A O 1
ATOM 1176 N N . ASP A 1 144 ? -15.764 -3.390 10.030 1.00 91.25 144 ASP A N 1
ATOM 1177 C CA . ASP A 1 144 ? -15.918 -4.737 10.569 1.00 91.25 144 ASP A CA 1
ATOM 1178 C C . ASP A 1 144 ? -14.971 -5.032 11.741 1.00 91.25 144 ASP A C 1
ATOM 1180 O O . ASP A 1 144 ? -15.109 -6.075 12.375 1.00 91.25 144 ASP A O 1
ATOM 1184 N N . LEU A 1 145 ? -14.077 -4.103 12.106 1.00 93.06 145 LEU A N 1
ATOM 1185 C CA . LEU A 1 145 ? -13.117 -4.263 13.208 1.00 93.06 145 LEU A CA 1
ATOM 1186 C C . LEU A 1 145 ? -13.777 -4.717 14.523 1.00 93.06 145 LEU A C 1
ATOM 1188 O O . LEU A 1 145 ? -13.221 -5.505 15.284 1.00 93.06 145 LEU A O 1
ATOM 1192 N N . ALA A 1 146 ? -14.996 -4.246 14.803 1.00 91.62 146 ALA A N 1
ATOM 1193 C CA . ALA A 1 146 ? -15.740 -4.652 15.995 1.00 91.62 146 ALA A CA 1
ATOM 1194 C C . ALA A 1 146 ? -16.162 -6.135 15.971 1.00 91.62 146 ALA A C 1
ATOM 1196 O O . ALA A 1 146 ? -16.290 -6.741 17.035 1.00 91.62 146 ALA A O 1
ATOM 1197 N N . SER A 1 147 ? -16.344 -6.710 14.782 1.00 92.69 147 SER A N 1
ATOM 1198 C CA . SER A 1 147 ? -16.725 -8.110 14.551 1.00 92.69 147 SER A CA 1
ATOM 1199 C C . SER A 1 147 ? -15.536 -9.064 14.410 1.00 92.69 147 SER A C 1
ATOM 1201 O O . SER A 1 147 ? -15.740 -10.272 14.356 1.00 92.69 147 SER A O 1
ATOM 1203 N N . TRP A 1 148 ? -14.302 -8.549 14.382 1.00 93.81 148 TRP A N 1
ATOM 1204 C CA . TRP A 1 148 ? -13.100 -9.385 14.379 1.00 93.81 148 TRP A CA 1
ATOM 1205 C C . TRP A 1 148 ? -13.054 -10.301 15.607 1.00 93.81 148 TRP A C 1
ATOM 1207 O O . TRP A 1 148 ? -13.572 -9.959 16.681 1.00 93.81 148 TRP A O 1
ATOM 1217 N N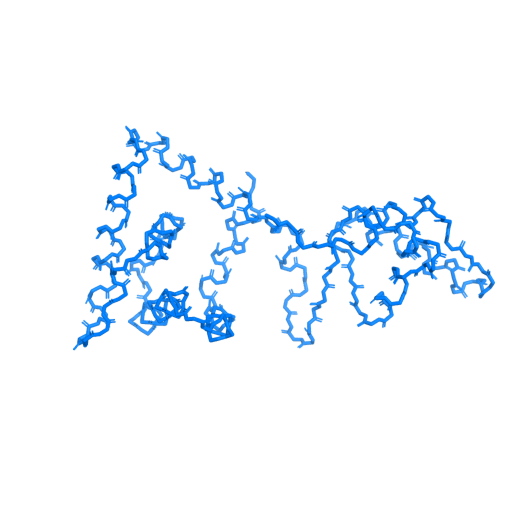 . SER A 1 149 ? -12.426 -11.462 15.443 1.00 92.88 149 SER A N 1
ATOM 1218 C CA . SER A 1 149 ? -12.219 -12.423 16.521 1.00 92.88 149 SER A CA 1
ATOM 1219 C C . SER A 1 149 ? -11.342 -11.821 17.623 1.00 92.88 149 SER A C 1
ATOM 1221 O O . SER A 1 149 ? -10.629 -10.833 17.422 1.00 92.88 149 SER A O 1
ATOM 1223 N N . THR A 1 150 ? -11.380 -12.415 18.815 1.00 90.69 150 THR A N 1
ATOM 1224 C CA . THR A 1 150 ? -10.519 -11.985 19.926 1.00 90.69 150 THR A CA 1
ATOM 1225 C C . THR A 1 150 ? -9.037 -12.100 19.561 1.00 90.69 150 THR A C 1
ATOM 1227 O O . THR A 1 150 ? -8.259 -11.215 19.909 1.00 90.69 150 THR A O 1
ATOM 1230 N N . ALA A 1 151 ? -8.657 -13.143 18.812 1.00 90.62 151 ALA A N 1
ATOM 1231 C CA . ALA A 1 151 ? -7.286 -13.344 18.349 1.00 90.62 151 ALA A CA 1
ATOM 1232 C C . ALA A 1 151 ? -6.843 -12.235 17.381 1.00 90.62 151 ALA A C 1
ATOM 1234 O O . ALA A 1 151 ? -5.793 -11.641 17.591 1.00 90.62 151 ALA A O 1
ATOM 1235 N N . GLU A 1 152 ? -7.680 -11.887 16.400 1.00 92.88 152 GLU A N 1
ATOM 1236 C CA . GLU A 1 152 ? -7.404 -10.812 15.432 1.00 92.88 152 GLU A CA 1
ATOM 1237 C C . GLU A 1 152 ? -7.286 -9.439 16.113 1.00 92.88 152 GLU A C 1
ATOM 1239 O O . GLU A 1 152 ? -6.410 -8.635 15.803 1.00 92.88 152 GLU A O 1
ATOM 1244 N N . LYS A 1 153 ? -8.155 -9.148 17.087 1.00 92.69 153 LYS A N 1
ATOM 1245 C CA . LYS A 1 153 ? -8.071 -7.896 17.858 1.00 92.69 153 LYS A CA 1
ATOM 1246 C C . LYS A 1 153 ? -6.799 -7.832 18.698 1.00 92.69 153 LYS A C 1
ATOM 1248 O O . LYS A 1 153 ? -6.198 -6.762 18.796 1.00 92.69 153 LYS A O 1
ATOM 1253 N N . LYS A 1 154 ? -6.388 -8.959 19.286 1.00 90.19 154 LYS A N 1
ATOM 1254 C CA . LYS A 1 154 ? -5.143 -9.062 20.050 1.00 90.19 154 LYS A CA 1
ATOM 1255 C C . LYS A 1 154 ? -3.923 -8.861 19.145 1.00 90.19 154 LYS A C 1
ATOM 1257 O O . LYS A 1 154 ? -3.106 -7.997 19.445 1.00 90.19 154 LYS A O 1
ATOM 1262 N N . SER A 1 155 ? -3.843 -9.544 18.002 1.00 91.94 155 SER A N 1
ATOM 1263 C CA . SER A 1 155 ? -2.743 -9.344 17.045 1.00 91.94 155 SER A CA 1
ATOM 1264 C C . SER A 1 155 ? -2.684 -7.905 16.529 1.00 91.94 155 SER A C 1
ATOM 1266 O O . SER A 1 155 ? -1.604 -7.332 16.413 1.00 91.94 155 SER A O 1
ATOM 1268 N N . PHE A 1 156 ? -3.831 -7.266 16.272 1.00 92.75 156 PHE A N 1
ATOM 1269 C CA . PHE A 1 156 ? -3.846 -5.866 15.842 1.00 92.75 156 PHE A CA 1
ATOM 1270 C C . PHE A 1 156 ? -3.276 -4.917 16.901 1.00 92.75 156 PHE A C 1
ATOM 1272 O O . PHE A 1 156 ? -2.525 -3.995 16.594 1.00 92.75 156 PHE A O 1
ATOM 1279 N N . ALA A 1 157 ? -3.608 -5.137 18.163 1.00 90.12 157 ALA A N 1
ATOM 1280 C CA . ALA A 1 157 ? -3.079 -4.341 19.256 1.00 90.12 157 ALA A CA 1
ATOM 1281 C C . ALA A 1 157 ? -1.584 -4.608 19.521 1.00 90.12 157 ALA A C 1
ATOM 1283 O O . ALA A 1 157 ? -0.851 -3.662 19.811 1.00 90.12 157 ALA A O 1
ATOM 1284 N N . GLU A 1 158 ? -1.108 -5.842 19.335 1.00 89.44 158 GLU A N 1
ATOM 1285 C CA . GLU A 1 158 ? 0.325 -6.174 19.346 1.00 89.44 158 GLU A CA 1
ATOM 1286 C C . GLU A 1 158 ? 1.093 -5.420 18.250 1.00 89.44 158 GLU A C 1
ATOM 1288 O O . GLU A 1 158 ? 2.153 -4.863 18.533 1.00 89.44 158 GLU A O 1
ATOM 1293 N N . ILE A 1 159 ? 0.527 -5.291 17.042 1.00 91.94 159 ILE A N 1
ATOM 1294 C CA . ILE A 1 159 ? 1.090 -4.453 15.966 1.00 91.94 159 ILE A CA 1
ATOM 1295 C C . ILE A 1 159 ? 1.230 -2.994 16.423 1.00 91.94 159 ILE A C 1
ATOM 1297 O O . ILE A 1 159 ? 2.270 -2.370 16.207 1.00 91.94 159 ILE A O 1
ATOM 1301 N N . ILE A 1 160 ? 0.202 -2.434 17.071 1.00 90.25 160 ILE A N 1
ATOM 1302 C CA . ILE A 1 160 ? 0.226 -1.040 17.545 1.00 90.25 160 ILE A CA 1
ATOM 1303 C C . ILE A 1 160 ? 1.295 -0.842 18.633 1.00 90.25 160 ILE A C 1
ATOM 1305 O O . ILE A 1 160 ? 2.029 0.152 18.601 1.00 90.25 160 ILE A O 1
ATOM 1309 N N . CYS A 1 161 ? 1.411 -1.790 19.569 1.00 86.12 161 CYS A N 1
ATOM 1310 C CA . CYS A 1 161 ? 2.475 -1.809 20.575 1.00 86.12 161 CYS A CA 1
ATOM 1311 C C . CYS A 1 161 ? 3.859 -1.861 19.921 1.00 86.12 161 CYS A C 1
ATOM 1313 O O . CYS A 1 161 ? 4.710 -1.027 20.225 1.00 86.12 161 CYS A O 1
ATOM 1315 N N . ALA A 1 162 ? 4.067 -2.796 18.989 1.00 88.69 162 ALA A N 1
ATOM 1316 C CA . ALA A 1 162 ? 5.337 -2.966 18.292 1.00 88.69 162 ALA A CA 1
ATOM 1317 C C . ALA A 1 162 ? 5.737 -1.701 17.525 1.00 88.69 162 ALA A C 1
ATOM 1319 O O . ALA A 1 162 ? 6.906 -1.319 17.547 1.00 88.69 162 ALA A O 1
ATOM 1320 N N . LYS A 1 163 ? 4.769 -0.976 16.942 1.00 88.88 163 LYS A N 1
ATOM 1321 C CA . LYS A 1 163 ? 5.039 0.298 16.258 1.00 88.88 163 LYS A CA 1
ATOM 1322 C C . LYS A 1 163 ? 5.543 1.408 17.187 1.00 88.88 163 LYS A C 1
ATOM 1324 O O . LYS A 1 163 ? 6.110 2.391 16.719 1.00 88.88 163 LYS A O 1
ATOM 1329 N N . SER A 1 164 ? 5.296 1.278 18.486 1.00 82.75 164 SER A N 1
ATOM 1330 C CA . SER A 1 164 ? 5.769 2.223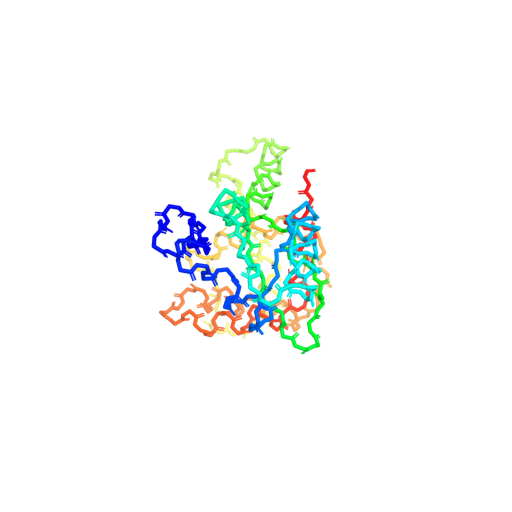 19.503 1.00 82.75 164 SER A CA 1
ATOM 1331 C C . SER A 1 164 ? 7.129 1.823 20.087 1.00 82.75 164 SER A C 1
ATOM 1333 O O . SER A 1 164 ? 7.666 2.554 20.915 1.00 82.75 164 SER A O 1
ATOM 1335 N N . SER A 1 165 ? 7.671 0.667 19.689 1.00 79.75 165 SER A N 1
ATOM 1336 C CA . SER A 1 165 ? 8.968 0.168 20.143 1.00 79.75 165 SER A CA 1
ATOM 1337 C C . SER A 1 165 ? 10.126 0.740 19.315 1.00 79.75 165 SER A C 1
ATOM 1339 O O . SER A 1 165 ? 9.916 1.339 18.262 1.00 79.75 165 SER A O 1
ATOM 1341 N N . ALA A 1 166 ? 11.358 0.564 19.799 1.00 76.19 166 ALA A N 1
ATOM 1342 C CA . ALA A 1 166 ? 12.561 1.014 19.098 1.00 76.19 166 ALA A CA 1
ATOM 1343 C C . ALA A 1 166 ? 12.927 0.140 17.880 1.00 76.19 166 ALA A C 1
ATOM 1345 O O . ALA A 1 166 ? 13.704 0.583 17.037 1.00 76.19 166 ALA A O 1
ATOM 1346 N N . ASP A 1 167 ? 12.385 -1.080 17.791 1.00 80.31 167 ASP A N 1
ATOM 1347 C CA . ASP A 1 167 ? 12.670 -2.026 16.711 1.00 80.31 167 ASP A CA 1
ATOM 1348 C C . ASP A 1 167 ? 11.513 -2.093 15.701 1.00 80.31 167 ASP A C 1
ATOM 1350 O O . ASP A 1 167 ? 10.417 -2.580 15.985 1.00 80.31 167 ASP A O 1
ATOM 1354 N N . GLU A 1 168 ? 11.778 -1.622 14.484 1.00 86.06 168 GLU A N 1
ATOM 1355 C CA . GLU A 1 168 ? 10.812 -1.634 13.384 1.00 86.06 168 GLU A CA 1
ATOM 1356 C C . GLU A 1 168 ? 10.601 -3.054 12.819 1.00 86.06 168 GLU A C 1
ATOM 1358 O O . GLU A 1 168 ? 9.538 -3.335 12.260 1.00 86.06 168 GLU A O 1
ATOM 1363 N N . MET A 1 169 ? 11.563 -3.976 12.982 1.00 89.25 169 MET A N 1
ATOM 1364 C CA . MET A 1 169 ? 11.483 -5.323 12.399 1.00 89.25 169 MET A CA 1
ATOM 1365 C C . MET A 1 169 ? 10.329 -6.135 12.984 1.00 89.25 169 MET A C 1
ATOM 1367 O O . MET A 1 169 ? 9.564 -6.745 12.231 1.00 89.25 169 MET A O 1
ATOM 1371 N N . GLY A 1 170 ? 10.153 -6.098 14.308 1.00 88.56 170 GLY A N 1
ATOM 1372 C CA . GLY A 1 170 ? 9.031 -6.760 14.976 1.00 88.56 170 GLY A CA 1
ATOM 1373 C C . GLY A 1 170 ? 7.673 -6.237 14.500 1.00 88.56 170 GLY A C 1
ATOM 1374 O O . GLY A 1 170 ? 6.767 -7.020 14.213 1.00 88.56 170 GLY A O 1
ATOM 1375 N N . TYR A 1 171 ? 7.544 -4.917 14.333 1.00 90.25 171 TYR A N 1
ATOM 1376 C CA . TYR A 1 171 ? 6.337 -4.301 13.778 1.00 90.25 171 TYR A CA 1
ATOM 1377 C C . TYR A 1 171 ? 6.045 -4.782 12.352 1.00 90.25 171 TYR A C 1
ATOM 1379 O O . TYR A 1 171 ? 4.908 -5.155 12.056 1.00 90.25 171 TYR A O 1
ATOM 1387 N N . LEU A 1 172 ? 7.055 -4.805 11.477 1.00 90.00 172 LEU A N 1
ATOM 1388 C CA . LEU A 1 172 ? 6.888 -5.240 10.089 1.00 90.00 172 LEU A CA 1
ATOM 1389 C C . LEU A 1 172 ? 6.471 -6.709 9.999 1.00 90.00 172 LEU A C 1
ATOM 1391 O O . LEU A 1 172 ? 5.569 -7.026 9.224 1.00 90.00 172 LEU A O 1
ATOM 1395 N N . HIS A 1 173 ? 7.072 -7.585 10.808 1.00 90.38 173 HIS A N 1
ATOM 1396 C CA . HIS A 1 173 ? 6.714 -9.002 10.830 1.00 90.38 173 HIS A CA 1
ATOM 1397 C C . HIS A 1 173 ? 5.256 -9.217 11.262 1.00 90.38 173 HIS A C 1
ATOM 1399 O O . HIS A 1 173 ? 4.505 -9.893 10.563 1.00 90.38 173 HIS A O 1
ATOM 1405 N N . LEU A 1 174 ? 4.826 -8.586 12.362 1.00 92.19 174 LEU A N 1
ATOM 1406 C CA . LEU A 1 174 ? 3.443 -8.689 12.843 1.00 92.19 174 LEU A CA 1
ATOM 1407 C C . LEU A 1 174 ? 2.436 -8.083 11.855 1.00 92.19 174 LEU A C 1
ATOM 1409 O O . LEU A 1 174 ? 1.332 -8.595 11.692 1.00 92.19 174 LEU A O 1
ATOM 1413 N N . LEU A 1 175 ? 2.805 -6.992 11.177 1.00 90.62 175 LEU A N 1
ATOM 1414 C CA . LEU A 1 175 ? 1.953 -6.376 10.163 1.00 90.62 175 LEU A CA 1
ATOM 1415 C C . LEU A 1 175 ? 1.760 -7.293 8.947 1.00 90.62 175 LEU A C 1
ATOM 1417 O O . LEU A 1 175 ? 0.661 -7.349 8.397 1.00 90.62 175 LEU A O 1
ATOM 1421 N N . GLN A 1 176 ? 2.811 -8.005 8.529 1.00 87.19 176 GLN A N 1
ATOM 1422 C CA . GLN A 1 176 ? 2.775 -8.918 7.383 1.00 87.19 176 GLN A CA 1
ATOM 1423 C C . GLN A 1 176 ? 1.919 -10.165 7.626 1.00 87.19 176 GLN A C 1
ATOM 1425 O O . GLN A 1 176 ? 1.371 -10.699 6.667 1.00 87.19 176 GLN A O 1
ATOM 1430 N N . THR A 1 177 ? 1.788 -10.617 8.874 1.00 90.94 177 THR A N 1
ATOM 1431 C CA . THR A 1 177 ? 1.037 -11.832 9.232 1.00 90.94 177 THR A CA 1
ATOM 1432 C C . THR A 1 177 ? -0.436 -11.573 9.560 1.00 90.94 177 THR A C 1
ATOM 1434 O O . THR A 1 177 ? -1.180 -12.510 9.841 1.00 90.94 177 THR A O 1
ATOM 1437 N N . HIS A 1 178 ? -0.889 -10.315 9.527 1.00 94.00 178 HIS A N 1
ATOM 1438 C CA . HIS A 1 178 ? -2.261 -9.951 9.872 1.00 94.00 178 HIS A CA 1
ATOM 1439 C C . HIS A 1 178 ? -3.153 -9.761 8.634 1.00 94.00 178 HIS A C 1
ATOM 1441 O O . HIS A 1 178 ? -3.460 -8.633 8.231 1.00 94.00 178 HIS A O 1
ATOM 1447 N N . ASP A 1 179 ? -3.678 -10.864 8.099 1.00 91.88 179 ASP A N 1
ATOM 1448 C CA . ASP A 1 179 ? -4.432 -10.911 6.833 1.00 91.88 179 ASP A CA 1
ATOM 1449 C C . ASP A 1 179 ? -5.583 -9.898 6.747 1.00 91.88 179 ASP A C 1
ATOM 1451 O O . ASP A 1 179 ? -5.622 -9.074 5.837 1.00 91.88 179 ASP A O 1
ATOM 1455 N N . LYS A 1 180 ? -6.478 -9.840 7.744 1.00 92.94 180 LYS A N 1
ATOM 1456 C CA . LYS A 1 180 ? -7.612 -8.890 7.706 1.00 92.94 180 LYS A CA 1
ATOM 1457 C C . LYS A 1 180 ? -7.198 -7.423 7.628 1.00 92.94 180 LYS A C 1
ATOM 1459 O O . LYS A 1 180 ? -7.882 -6.611 6.997 1.00 92.94 180 LYS A O 1
ATOM 1464 N N . LEU A 1 181 ? -6.101 -7.069 8.296 1.00 93.31 181 LEU A N 1
ATOM 1465 C CA . LEU A 1 181 ? -5.577 -5.713 8.266 1.00 93.31 181 LEU A CA 1
ATOM 1466 C C . LEU A 1 181 ? -4.944 -5.443 6.902 1.00 93.31 181 LEU A C 1
ATOM 1468 O O . LEU A 1 181 ? -5.251 -4.412 6.305 1.00 93.31 181 LEU A O 1
ATOM 1472 N N . ARG A 1 182 ? -4.136 -6.381 6.387 1.00 91.56 182 ARG A N 1
ATOM 1473 C CA . ARG A 1 182 ? -3.566 -6.328 5.034 1.00 91.56 182 ARG A CA 1
ATOM 1474 C C . ARG A 1 182 ? -4.658 -6.111 3.988 1.00 91.56 182 ARG A C 1
ATOM 1476 O O . ARG A 1 182 ? -4.591 -5.132 3.248 1.00 91.56 182 ARG A O 1
ATOM 1483 N N . ASP A 1 183 ? -5.681 -6.955 3.971 1.00 91.69 183 ASP A N 1
ATOM 1484 C CA . ASP A 1 183 ? -6.754 -6.914 2.973 1.00 91.69 183 ASP A CA 1
ATOM 1485 C C . ASP A 1 183 ? -7.550 -5.612 3.051 1.00 91.69 183 ASP A C 1
ATOM 1487 O O . ASP A 1 183 ? -7.881 -4.997 2.033 1.00 91.69 183 ASP A O 1
ATOM 1491 N N . SER A 1 184 ? -7.804 -5.127 4.267 1.00 92.56 184 SER A N 1
ATOM 1492 C CA . SER A 1 184 ? -8.470 -3.843 4.461 1.00 92.56 184 SER A CA 1
ATOM 1493 C C . SER A 1 184 ? -7.618 -2.672 3.970 1.00 92.56 184 SER A C 1
ATOM 1495 O O . SER A 1 184 ? -8.127 -1.782 3.284 1.00 92.56 184 SER A O 1
ATOM 1497 N N . LEU A 1 185 ? -6.320 -2.658 4.289 1.00 91.50 185 LEU A N 1
ATOM 1498 C CA . LEU A 1 185 ? -5.401 -1.617 3.828 1.00 91.50 185 LEU A CA 1
ATOM 1499 C C . LEU A 1 185 ? -5.269 -1.635 2.306 1.00 91.50 185 LEU A C 1
ATOM 1501 O O . LEU A 1 185 ? -5.346 -0.573 1.691 1.00 91.50 185 LEU A O 1
ATOM 1505 N N . LEU A 1 186 ? -5.151 -2.811 1.691 1.00 91.62 186 LEU A N 1
ATOM 1506 C CA . LEU A 1 186 ? -5.137 -2.970 0.239 1.00 91.62 186 LEU A CA 1
ATOM 1507 C C . LEU A 1 186 ? -6.421 -2.444 -0.398 1.00 91.62 186 LEU A C 1
ATOM 1509 O O . LEU A 1 186 ? -6.358 -1.648 -1.338 1.00 91.62 186 LEU A O 1
ATOM 1513 N N . LYS A 1 187 ? -7.581 -2.808 0.155 1.00 92.12 187 LYS A N 1
ATOM 1514 C CA . LYS A 1 187 ? -8.888 -2.346 -0.320 1.00 92.12 187 LYS A CA 1
ATOM 1515 C C . LYS A 1 187 ? -9.001 -0.823 -0.292 1.00 92.12 187 LYS A C 1
ATOM 1517 O O . LYS A 1 187 ? -9.327 -0.221 -1.311 1.00 92.12 187 LYS A O 1
ATOM 1522 N N . PHE A 1 188 ? -8.730 -0.183 0.845 1.00 92.38 188 PHE A N 1
ATOM 1523 C CA . PHE A 1 188 ? -8.890 1.272 0.970 1.00 92.38 188 PHE A CA 1
ATOM 1524 C C . PHE A 1 188 ? -7.745 2.063 0.329 1.00 92.38 188 PHE A C 1
ATOM 1526 O O . PHE A 1 188 ? -7.957 3.173 -0.159 1.00 92.38 188 PHE A O 1
ATOM 1533 N N . GLY A 1 189 ? -6.539 1.501 0.299 1.00 92.06 189 GLY A N 1
ATOM 1534 C CA . GLY A 1 189 ? -5.372 2.108 -0.332 1.00 92.06 189 GLY A CA 1
ATOM 1535 C C . GLY A 1 189 ? -5.412 2.049 -1.858 1.00 92.06 189 GLY A C 1
ATOM 1536 O O . GLY A 1 189 ? -4.773 2.875 -2.504 1.00 92.06 189 GLY A O 1
ATOM 1537 N N . SER A 1 190 ? -6.191 1.132 -2.435 1.00 91.50 190 SER A N 1
ATOM 1538 C CA . SER A 1 190 ? -6.328 0.971 -3.891 1.00 91.50 190 SER A CA 1
ATOM 1539 C C . SER A 1 190 ? -7.579 1.636 -4.481 1.00 91.50 190 SER A C 1
ATOM 1541 O O . SER A 1 190 ? -7.761 1.631 -5.698 1.00 91.50 190 SER A O 1
ATOM 1543 N N . GLN A 1 191 ? -8.445 2.211 -3.641 1.00 85.88 191 GLN A N 1
ATOM 1544 C CA . GLN A 1 191 ? -9.658 2.932 -4.048 1.00 85.88 191 GLN A CA 1
ATOM 1545 C C . GLN A 1 191 ? -9.412 4.448 -4.121 1.00 85.88 191 GLN A C 1
ATOM 1547 O O . GLN A 1 191 ? -8.751 5.011 -3.247 1.00 85.88 191 GLN A O 1
ATOM 1552 N N . ILE A 1 192 ? -9.981 5.104 -5.140 1.00 64.06 192 ILE A N 1
ATOM 1553 C CA . ILE A 1 192 ? -9.895 6.558 -5.396 1.00 64.06 192 ILE A CA 1
ATOM 1554 C C . ILE A 1 192 ? -11.210 7.245 -5.004 1.00 64.06 192 ILE A C 1
ATOM 1556 O O . ILE A 1 192 ? -12.273 6.705 -5.372 1.00 64.06 192 ILE A O 1
#

pLDDT: mean 86.53, std 12.29, range [36.75, 96.94]

Radius of gyration: 21.19 Å; chains: 1; bounding box: 43×37×63 Å

Sequence (192 aa):
MYPYQLGHHNEEAIESGAFWFYRKLGFRPGRPDLLRLVEREEQRIARDPKHRTSARTLRRLAEGHAFYELSGSETGAWDRFSTRNLGLQVNRRMARSGKNLDEFKNRSTMRLKRILDKSYSGHTSPVHGTAFQNFAMLATLLPDLASWSTAEKKSFAEIICAKSSADEMGYLHLLQTHDKLRDSLLKFGSQI

Foldseek 3Di:
DDPQQQCQVNLVSLVVVVVVVVVVVVKAFLDPVLRVLVVVVVVVCVVPVPDDDDSVNSNVNSVTDIDHDDPPDDPNLCSLFDPVLLVVVLVVVCVVVVDDPVVLLVVLLVVLQVLLVVLDPDDDALSDDDLSSVVSSSCVLVPCSSVDDSVLSVLVSVLSNCVVDPDVVSNVVSCVPNVSNSVSSSVSRNDD

Secondary structure (DSSP, 8-state):
-----TTTT-HHHHHTTHHHHHHHTT-EESSHHHHHHHHHHHHHHHH-TT----HHHHHHHTTS-EE---TTS-TTTTTT--HHHHHHHHHHHHHHTT--HHHHHHHHHHHHHHHHHTT--SS--TTSSHHHHHHHHHHTT-TTGGGS-HHHHHHHHHHHHHHTSS-HHHHHHHHHT-HHHHHHHHHHHS--